Protein AF-G3ATR1-F1 (afdb_monomer)

Secondary structure (DSSP, 8-state):
--TTS-EEEEEE--GGG-S---TT---EEEEEE-S-TTSPPP-PPP-S-STTPPPGGG---TT----PPSPSEEEEEEEEEEEBTTS-EEEEETTB-----SS-HHHHHHHSGGGGGSGGGG-SSS-EEEE-TT-EEEEEEEE-SSS-EEEEESS--EEEEEEPPP--TTSPP----TTS-PPPPSS-EEESEEEEPTT-EEEEEEE--S-EEEEEEESSHHHHHTT-EEEEEE-HHHHHH-TTSSPPHHHHHHHHHHT--SSS-TTS-SS-TT--TT---PPPBPPSS--HHHHHHHHHHHHHHHHHHHHHHHHHH---TTHHHHHHHHTT----TT--------------------

Structure (mmCIF, N/CA/C/O backbone):
data_AF-G3ATR1-F1
#
_entry.id   AF-G3ATR1-F1
#
loop_
_atom_site.group_PDB
_atom_site.id
_atom_site.type_symbol
_atom_site.label_atom_id
_atom_site.label_alt_id
_atom_site.label_comp_id
_atom_site.label_asym_id
_atom_site.label_entity_id
_atom_site.label_seq_id
_atom_site.pdbx_PDB_ins_code
_atom_site.Cartn_x
_atom_site.Cartn_y
_atom_site.Cartn_z
_atom_site.occupancy
_atom_site.B_iso_or_equiv
_atom_site.auth_seq_id
_atom_site.auth_comp_id
_atom_site.auth_asym_id
_atom_site.auth_atom_id
_atom_site.pdbx_PDB_model_num
ATOM 1 N N . SER A 1 1 ? 12.062 4.829 -38.898 1.00 64.06 1 SER A N 1
ATOM 2 C CA . SER A 1 1 ? 11.950 3.365 -38.768 1.00 64.06 1 SER A CA 1
ATOM 3 C C . SER A 1 1 ? 11.821 2.753 -40.147 1.00 64.06 1 SER A C 1
ATOM 5 O O . SER A 1 1 ? 11.171 3.360 -40.989 1.00 64.06 1 SER A O 1
ATOM 7 N N . ASP A 1 2 ? 12.499 1.634 -40.393 1.00 86.00 2 ASP A N 1
ATOM 8 C CA . ASP A 1 2 ? 12.525 0.934 -41.683 1.00 86.00 2 ASP A CA 1
ATOM 9 C C . ASP A 1 2 ? 11.430 -0.138 -41.696 1.00 86.00 2 ASP A C 1
ATOM 11 O O . ASP A 1 2 ? 11.421 -1.004 -40.829 1.00 86.00 2 ASP A O 1
ATOM 15 N N . THR A 1 3 ? 10.492 -0.064 -42.641 1.00 90.88 3 THR A N 1
ATOM 16 C CA . THR A 1 3 ? 9.350 -0.991 -42.724 1.00 90.88 3 THR A CA 1
ATOM 17 C C . THR A 1 3 ? 9.653 -2.258 -43.524 1.00 90.88 3 THR A C 1
ATOM 19 O O . THR A 1 3 ? 8.782 -3.110 -43.660 1.00 90.88 3 THR A O 1
ATOM 22 N N . SER A 1 4 ? 10.866 -2.405 -44.067 1.00 93.69 4 SER A N 1
ATOM 23 C CA . SER A 1 4 ? 11.254 -3.591 -44.842 1.00 93.69 4 SER A CA 1
ATOM 24 C C . SER A 1 4 ? 11.590 -4.815 -43.982 1.00 93.69 4 SER A C 1
ATOM 26 O O . SER A 1 4 ? 11.683 -5.921 -44.516 1.00 93.69 4 SER A O 1
ATOM 28 N N . LYS A 1 5 ? 11.738 -4.636 -42.663 1.00 94.44 5 LYS A N 1
ATOM 29 C CA . LYS A 1 5 ? 12.134 -5.676 -41.709 1.00 94.44 5 LYS A CA 1
ATOM 30 C C . LYS A 1 5 ? 11.282 -5.667 -40.443 1.00 94.44 5 LYS A C 1
ATOM 32 O O . LYS A 1 5 ? 10.697 -4.650 -40.076 1.00 94.44 5 LYS A O 1
ATOM 37 N N . ASN A 1 6 ? 11.283 -6.802 -39.757 1.00 95.56 6 ASN A N 1
ATOM 38 C CA . ASN A 1 6 ? 10.643 -6.981 -38.459 1.00 95.56 6 ASN A CA 1
ATOM 39 C C . ASN A 1 6 ? 11.630 -6.667 -37.325 1.00 95.56 6 ASN A C 1
ATOM 41 O O . ASN A 1 6 ? 12.847 -6.732 -37.508 1.00 95.56 6 ASN A O 1
ATOM 45 N N . TYR A 1 7 ? 11.107 -6.321 -36.150 1.00 94.81 7 TYR A N 1
ATOM 46 C CA . TYR A 1 7 ? 11.912 -5.964 -34.977 1.00 94.81 7 TYR A CA 1
ATOM 47 C C . TYR A 1 7 ? 11.522 -6.824 -33.783 1.00 94.81 7 TYR A C 1
ATOM 49 O O . TYR A 1 7 ? 10.337 -7.047 -33.551 1.00 94.81 7 TYR A O 1
ATOM 57 N N . ALA A 1 8 ? 12.508 -7.296 -33.024 1.00 94.25 8 ALA A N 1
ATOM 58 C CA . ALA A 1 8 ? 12.228 -7.942 -31.756 1.00 94.25 8 ALA A CA 1
ATOM 59 C C . ALA A 1 8 ? 11.905 -6.873 -30.702 1.00 94.25 8 ALA A C 1
ATOM 61 O O . ALA A 1 8 ? 12.367 -5.734 -30.800 1.00 94.25 8 ALA A O 1
ATOM 62 N N . PHE A 1 9 ? 11.128 -7.241 -29.694 1.00 93.56 9 PHE A N 1
ATOM 63 C CA . PHE A 1 9 ? 11.079 -6.561 -28.408 1.00 93.56 9 PHE A CA 1
ATOM 64 C C . PHE A 1 9 ? 11.120 -7.620 -27.313 1.00 93.56 9 PHE A C 1
ATOM 66 O O . PHE A 1 9 ? 10.461 -8.659 -27.398 1.00 93.56 9 PHE A O 1
ATOM 73 N N . MET A 1 10 ? 11.964 -7.381 -26.320 1.00 93.25 10 MET A N 1
ATOM 74 C CA . MET A 1 10 ? 12.343 -8.390 -25.343 1.00 93.25 10 MET A CA 1
ATOM 75 C C . MET A 1 10 ? 11.617 -8.141 -24.028 1.00 93.25 10 MET A C 1
ATOM 77 O O . MET A 1 10 ? 11.427 -6.997 -23.623 1.00 93.25 10 MET A O 1
ATOM 81 N N . THR A 1 11 ? 11.246 -9.218 -23.352 1.00 93.69 11 THR A N 1
ATOM 82 C CA . THR A 1 11 ? 10.832 -9.199 -21.948 1.00 93.69 11 THR A CA 1
ATOM 83 C C . THR A 1 11 ? 11.836 -10.009 -21.154 1.00 93.69 11 THR A C 1
ATOM 85 O O . THR A 1 11 ? 12.273 -11.061 -21.616 1.00 93.69 11 THR A O 1
ATOM 88 N N . ARG A 1 12 ? 12.191 -9.552 -19.960 1.00 91.69 12 ARG A N 1
ATOM 89 C CA . ARG A 1 12 ? 13.081 -10.281 -19.064 1.00 91.69 12 ARG A CA 1
ATOM 90 C C . ARG A 1 12 ? 12.502 -10.270 -17.660 1.00 91.69 12 ARG A C 1
ATOM 92 O O . ARG A 1 12 ? 11.928 -9.268 -17.246 1.00 91.69 12 ARG A O 1
ATOM 99 N N . VAL A 1 13 ? 12.637 -11.394 -16.972 1.00 93.12 13 VAL A N 1
ATOM 100 C CA . V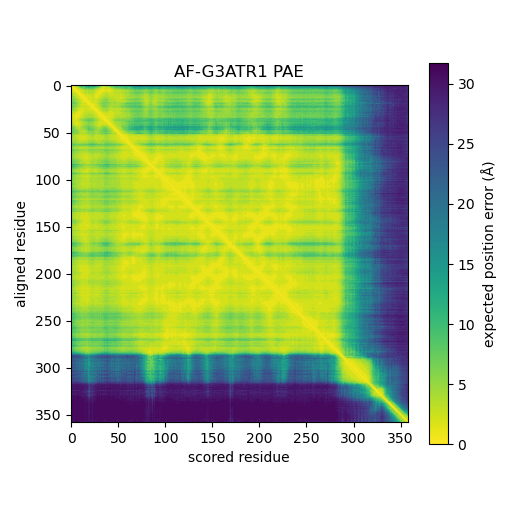AL A 1 13 ? 12.275 -11.523 -15.561 1.00 93.12 13 VAL A CA 1
ATOM 101 C C . VAL A 1 13 ? 13.347 -10.848 -14.705 1.00 93.12 13 VAL A C 1
ATOM 103 O O . VAL A 1 13 ? 14.539 -11.049 -14.947 1.00 93.12 13 VAL A O 1
ATOM 106 N N . ASP A 1 14 ? 12.922 -10.056 -13.719 1.00 92.81 14 ASP A N 1
ATOM 107 C CA . ASP A 1 14 ? 13.807 -9.593 -12.648 1.00 92.81 14 ASP A CA 1
ATOM 108 C C . ASP A 1 14 ? 14.130 -10.793 -11.751 1.00 92.81 14 ASP A C 1
ATOM 110 O O . ASP A 1 14 ? 13.254 -11.331 -11.071 1.00 92.81 14 ASP A O 1
ATOM 114 N N . ILE A 1 15 ? 15.367 -11.272 -11.841 1.00 92.31 15 ILE A N 1
ATOM 115 C CA . ILE A 1 15 ? 15.803 -12.496 -11.168 1.00 92.31 15 ILE A CA 1
ATOM 116 C C . ILE A 1 15 ? 16.097 -12.276 -9.688 1.00 92.31 15 ILE A C 1
ATOM 118 O O . ILE A 1 15 ? 16.061 -13.246 -8.940 1.00 92.31 15 ILE A O 1
ATOM 122 N N . ASP A 1 16 ? 16.325 -11.029 -9.266 1.00 89.62 16 ASP A N 1
ATOM 123 C CA . ASP A 1 16 ? 16.604 -10.693 -7.865 1.00 89.62 16 ASP A CA 1
ATOM 124 C C . ASP A 1 16 ? 15.376 -10.957 -6.979 1.00 89.62 16 ASP A C 1
ATOM 126 O O . ASP A 1 16 ? 15.485 -11.116 -5.770 1.00 89.62 16 ASP A O 1
ATOM 130 N N . MET A 1 17 ? 14.195 -11.025 -7.598 1.00 91.75 17 MET A N 1
ATOM 131 C CA . MET A 1 17 ? 12.910 -11.281 -6.949 1.00 91.75 17 MET A CA 1
ATOM 132 C C . MET A 1 17 ? 12.547 -12.770 -6.858 1.00 91.75 17 MET A C 1
ATOM 134 O O . MET A 1 17 ? 11.456 -13.100 -6.391 1.00 91.75 17 MET A O 1
ATOM 138 N N . LEU A 1 18 ? 13.394 -13.674 -7.362 1.00 92.38 18 LEU A N 1
ATOM 139 C CA . LEU A 1 18 ? 13.141 -15.114 -7.350 1.00 92.38 18 LEU A CA 1
ATOM 140 C C . LEU A 1 18 ? 13.993 -15.803 -6.282 1.00 92.38 18 LEU A C 1
ATOM 142 O O . LEU A 1 18 ? 15.216 -15.820 -6.385 1.00 92.38 18 LEU A O 1
ATOM 146 N N . ASP A 1 19 ? 13.346 -16.491 -5.339 1.00 89.25 19 ASP A N 1
ATOM 147 C CA . ASP A 1 19 ? 14.041 -17.286 -4.312 1.00 89.25 19 ASP A CA 1
ATOM 148 C C . ASP A 1 19 ? 14.949 -18.371 -4.916 1.00 89.25 19 ASP A C 1
ATOM 150 O O . ASP A 1 19 ? 16.013 -18.699 -4.389 1.00 89.25 19 ASP A O 1
ATOM 154 N N . VAL A 1 20 ? 14.495 -18.981 -6.016 1.00 91.81 20 VAL A N 1
ATOM 155 C CA . VAL A 1 20 ? 15.195 -20.043 -6.744 1.00 91.81 20 VAL A CA 1
ATOM 156 C C . VAL A 1 20 ? 14.910 -19.890 -8.233 1.00 91.81 20 VAL A C 1
ATOM 158 O O . VAL A 1 20 ? 13.777 -19.623 -8.633 1.00 91.81 20 VAL A O 1
ATOM 161 N N . ILE A 1 21 ? 15.926 -20.131 -9.061 1.00 95.06 21 ILE A N 1
ATOM 162 C CA . ILE A 1 21 ? 15.812 -20.132 -10.522 1.00 95.06 21 ILE A CA 1
ATOM 163 C C . ILE A 1 21 ? 15.885 -21.586 -11.018 1.00 95.06 21 ILE A C 1
ATOM 165 O O . ILE A 1 21 ? 16.965 -22.176 -10.983 1.00 95.06 21 ILE A O 1
ATOM 169 N N . PRO A 1 22 ? 14.766 -22.193 -11.456 1.00 94.50 22 PRO A N 1
ATOM 170 C CA . PRO A 1 22 ? 14.771 -23.521 -12.067 1.00 94.50 22 PRO A CA 1
ATOM 171 C C . PRO A 1 22 ? 15.543 -23.544 -13.392 1.00 94.50 22 PRO A C 1
ATOM 173 O O . PRO A 1 22 ? 15.451 -22.602 -14.178 1.00 94.50 22 PRO A O 1
ATOM 176 N N . ASP A 1 23 ? 16.231 -24.651 -13.682 1.00 94.56 23 ASP A N 1
ATOM 177 C CA . ASP A 1 23 ? 17.040 -24.804 -14.904 1.00 94.56 23 ASP A CA 1
ATOM 178 C C . ASP A 1 23 ? 16.219 -24.702 -16.207 1.00 94.56 23 ASP A C 1
ATOM 180 O O . ASP A 1 23 ? 16.757 -24.364 -17.263 1.00 94.56 23 ASP A O 1
ATOM 184 N N . ASP A 1 24 ? 14.921 -25.016 -16.161 1.00 95.12 24 ASP A N 1
ATOM 185 C CA . ASP A 1 24 ? 14.009 -24.979 -17.308 1.00 95.12 24 ASP A CA 1
ATOM 186 C C . ASP A 1 24 ? 13.258 -23.644 -17.463 1.00 95.12 24 ASP A C 1
ATOM 188 O O . ASP A 1 24 ? 12.583 -23.430 -18.480 1.00 95.12 24 ASP A O 1
ATOM 192 N N . LEU A 1 25 ? 13.405 -22.719 -16.506 1.00 95.12 25 LEU A N 1
ATOM 193 C CA . LEU A 1 25 ? 12.729 -21.427 -16.531 1.00 95.12 25 LEU A CA 1
ATOM 194 C C . LEU A 1 25 ? 13.288 -20.532 -17.645 1.00 95.12 25 LEU A C 1
ATOM 196 O O . LEU A 1 25 ? 14.461 -20.164 -17.672 1.00 95.12 25 LEU A O 1
ATOM 200 N N . GLN A 1 26 ? 12.412 -20.119 -18.561 1.00 93.62 26 GLN A N 1
ATOM 201 C CA . GLN A 1 26 ? 12.759 -19.158 -19.605 1.00 93.62 26 GLN A CA 1
ATOM 202 C C . GLN A 1 26 ? 12.736 -17.735 -19.035 1.00 93.62 26 GLN A C 1
ATOM 204 O O . GLN A 1 26 ? 11.679 -17.125 -18.906 1.00 93.62 26 GLN A O 1
ATOM 209 N N . LEU A 1 27 ? 13.915 -17.204 -18.706 1.00 92.62 27 LEU A N 1
ATOM 210 C CA . LEU A 1 27 ? 14.068 -15.866 -18.118 1.00 92.62 27 LEU A CA 1
ATOM 211 C C . LEU A 1 27 ? 13.867 -14.724 -19.124 1.00 92.62 27 LEU A C 1
ATOM 213 O O . LEU A 1 27 ? 13.489 -13.618 -18.738 1.00 92.62 27 LEU A O 1
ATOM 217 N N . ASN A 1 28 ? 14.111 -14.993 -20.409 1.00 92.75 28 ASN A N 1
ATOM 218 C CA . ASN A 1 28 ? 14.030 -14.016 -21.489 1.00 92.75 28 ASN A CA 1
ATOM 219 C C . ASN A 1 28 ? 12.957 -14.446 -22.498 1.00 92.75 28 ASN A C 1
ATOM 221 O O . ASN A 1 28 ? 13.001 -15.553 -23.031 1.00 92.75 28 ASN A O 1
ATOM 225 N N . GLY A 1 29 ? 12.025 -13.550 -22.806 1.00 93.12 29 GLY A N 1
ATOM 226 C CA . GLY A 1 29 ? 11.032 -13.700 -23.866 1.00 93.12 29 GLY A CA 1
ATOM 227 C C . GLY A 1 29 ? 11.378 -12.819 -25.063 1.00 93.12 29 GLY A C 1
ATOM 228 O O . GLY A 1 29 ? 11.684 -11.639 -24.900 1.00 93.12 29 GLY A O 1
ATOM 229 N N . THR A 1 30 ? 11.317 -13.382 -26.271 1.00 95.00 30 THR A N 1
ATOM 230 C CA . THR A 1 30 ? 11.447 -12.626 -27.528 1.00 95.00 30 THR A CA 1
ATOM 231 C C . THR A 1 30 ? 10.073 -12.477 -28.162 1.00 95.00 30 THR A C 1
ATOM 233 O O . THR A 1 30 ? 9.427 -13.473 -28.476 1.00 95.00 30 THR A O 1
ATOM 236 N N . ASN A 1 31 ? 9.637 -11.238 -28.364 1.00 94.81 31 ASN A N 1
ATOM 237 C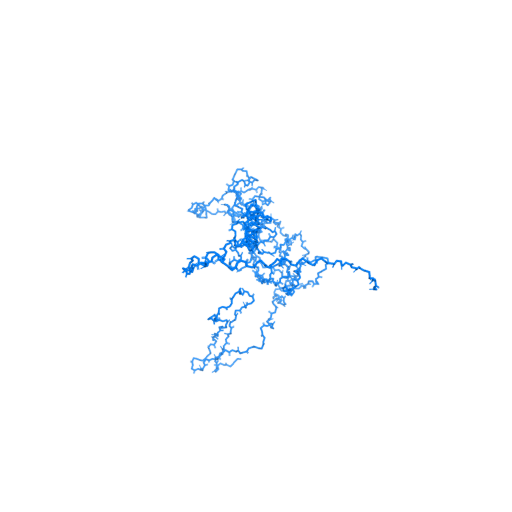 CA . ASN A 1 31 ? 8.391 -10.901 -29.044 1.00 94.81 31 ASN A CA 1
ATOM 238 C C . ASN A 1 31 ? 8.688 -10.074 -30.300 1.00 94.81 31 ASN A C 1
ATOM 240 O O . ASN A 1 31 ? 9.810 -9.603 -30.482 1.00 94.81 31 ASN A O 1
ATOM 244 N N . TYR A 1 32 ? 7.696 -9.883 -31.172 1.00 95.19 32 TYR A N 1
ATOM 245 C CA . TYR A 1 32 ? 7.925 -9.343 -32.516 1.00 95.19 32 TYR A CA 1
ATOM 246 C C . TYR A 1 32 ? 6.989 -8.188 -32.862 1.00 95.19 32 TYR A C 1
ATOM 248 O O . TYR A 1 32 ? 5.770 -8.293 -32.735 1.00 95.19 32 TYR A O 1
ATOM 256 N N . ILE A 1 33 ? 7.565 -7.106 -33.377 1.00 94.94 33 ILE A N 1
ATOM 257 C CA . ILE A 1 33 ? 6.859 -6.068 -34.124 1.00 94.94 33 ILE A CA 1
ATOM 258 C C . ILE A 1 33 ? 7.004 -6.406 -35.607 1.00 94.94 33 ILE A C 1
ATOM 260 O O . ILE A 1 33 ? 8.092 -6.284 -36.182 1.00 94.94 33 ILE A O 1
ATOM 264 N N . VAL A 1 34 ? 5.903 -6.843 -36.217 1.00 95.94 34 VAL A N 1
ATOM 265 C CA . VAL A 1 34 ? 5.873 -7.296 -37.611 1.00 95.94 34 VAL A CA 1
ATOM 266 C C . VAL A 1 34 ? 5.446 -6.145 -38.518 1.00 95.94 34 VAL A C 1
ATOM 268 O O . VAL A 1 34 ? 4.314 -5.675 -38.447 1.00 95.94 34 VAL A O 1
ATOM 271 N N . TYR A 1 35 ? 6.364 -5.695 -39.370 1.00 96.44 35 TYR A N 1
ATOM 272 C CA . TYR A 1 35 ? 6.094 -4.725 -40.438 1.00 96.44 35 TYR A CA 1
ATOM 273 C C . TYR A 1 35 ? 5.951 -5.402 -41.804 1.00 96.44 35 TYR A C 1
ATOM 275 O O . TYR A 1 35 ? 5.252 -4.881 -42.671 1.00 96.44 35 TYR A O 1
ATOM 283 N N . ASN A 1 36 ? 6.608 -6.550 -41.996 1.00 95.56 36 ASN A N 1
ATOM 284 C CA . ASN A 1 36 ? 6.592 -7.317 -43.233 1.00 95.56 36 ASN A CA 1
ATOM 285 C C . ASN A 1 36 ? 6.491 -8.818 -42.921 1.00 95.56 36 ASN A C 1
ATOM 287 O O . ASN A 1 36 ? 7.446 -9.420 -42.436 1.00 95.56 36 ASN A O 1
ATOM 291 N N . GLU A 1 37 ? 5.346 -9.427 -43.228 1.00 95.62 37 GLU A N 1
ATOM 292 C CA . GLU A 1 37 ? 5.103 -10.860 -43.001 1.00 95.62 37 GLU A CA 1
ATOM 293 C C . GLU A 1 37 ? 5.984 -11.773 -43.870 1.00 95.62 37 GLU A C 1
ATOM 295 O O . GLU A 1 37 ? 6.171 -12.939 -43.535 1.00 95.62 37 GLU A O 1
ATOM 300 N N . GLU A 1 38 ? 6.545 -11.252 -44.966 1.00 95.56 38 GLU A N 1
ATOM 301 C CA . GLU A 1 38 ? 7.454 -11.991 -45.851 1.00 95.56 38 GLU A CA 1
ATOM 302 C C . GLU A 1 38 ? 8.928 -11.881 -45.423 1.00 95.56 38 GLU A C 1
ATOM 304 O O . GLU A 1 38 ? 9.777 -12.586 -45.969 1.00 95.56 38 GLU A O 1
ATOM 309 N N . ALA A 1 39 ? 9.255 -10.991 -44.479 1.00 94.81 39 ALA A N 1
ATOM 310 C CA . ALA A 1 39 ? 10.613 -10.832 -43.962 1.00 94.81 39 ALA A CA 1
ATOM 311 C C . ALA A 1 39 ? 10.909 -11.813 -42.819 1.00 94.81 39 ALA A C 1
ATOM 313 O O . ALA A 1 39 ? 10.014 -12.221 -42.077 1.00 94.81 39 ALA A O 1
ATOM 314 N N . ASP A 1 40 ? 12.193 -12.126 -42.629 1.00 94.88 40 ASP A N 1
ATOM 315 C CA . ASP A 1 40 ? 12.646 -12.977 -41.529 1.00 94.88 40 ASP A CA 1
ATOM 316 C C . ASP A 1 40 ? 12.262 -12.394 -40.157 1.00 94.88 40 ASP A C 1
ATOM 318 O O . ASP A 1 40 ? 12.269 -11.175 -39.935 1.00 94.88 40 ASP A O 1
ATOM 322 N N . MET A 1 41 ? 11.949 -13.283 -39.210 1.00 94.62 41 MET A N 1
ATOM 323 C CA . MET A 1 41 ? 11.750 -12.899 -37.814 1.00 94.62 41 MET A CA 1
ATOM 324 C C . MET A 1 41 ? 13.110 -12.634 -37.155 1.00 94.62 41 MET A C 1
ATOM 326 O O . MET A 1 41 ? 14.015 -13.465 -37.266 1.00 94.62 41 MET A O 1
ATOM 330 N N . PRO A 1 42 ? 13.278 -11.499 -36.463 1.00 93.56 42 PRO A N 1
ATOM 331 C CA . PRO A 1 42 ? 14.529 -11.174 -35.795 1.00 93.56 42 PRO A CA 1
ATOM 332 C C . PRO A 1 42 ? 14.787 -12.128 -34.625 1.00 93.56 42 PRO A C 1
ATOM 334 O O . PRO A 1 42 ? 13.857 -12.573 -33.955 1.00 93.56 42 PRO A O 1
ATOM 337 N N . GLY A 1 43 ? 16.060 -12.429 -34.367 1.00 92.00 43 GLY A N 1
ATOM 338 C CA . GLY A 1 43 ? 16.478 -13.134 -33.154 1.00 92.00 43 GLY A CA 1
ATOM 339 C C . GLY A 1 43 ? 16.407 -12.250 -31.899 1.00 92.00 43 GLY A C 1
ATOM 340 O O . GLY A 1 43 ? 16.075 -11.064 -32.003 1.00 92.00 43 GLY A O 1
ATOM 341 N N . PRO A 1 44 ? 16.732 -12.808 -30.719 1.00 91.31 44 PRO A N 1
ATOM 342 C CA . PRO A 1 44 ? 16.861 -12.025 -29.495 1.00 91.31 44 PRO A CA 1
ATOM 343 C C . PRO A 1 44 ? 17.970 -10.975 -29.627 1.00 91.31 44 PRO A C 1
ATOM 345 O O . PRO A 1 44 ? 18.921 -11.151 -30.392 1.00 91.31 44 PRO A O 1
ATOM 348 N N . TYR A 1 45 ? 17.851 -9.893 -28.859 1.00 87.75 45 TYR A N 1
ATOM 349 C CA . TYR A 1 45 ? 18.945 -8.942 -28.688 1.00 87.75 45 TYR A CA 1
ATOM 350 C C . TYR A 1 45 ? 19.775 -9.312 -27.467 1.00 87.75 45 TYR A C 1
ATOM 352 O O . TYR A 1 45 ? 19.221 -9.538 -26.389 1.00 87.75 45 TYR A O 1
ATOM 360 N N . ASP A 1 46 ? 21.090 -9.291 -27.638 1.00 86.00 46 ASP A N 1
ATOM 361 C CA . ASP A 1 46 ? 22.026 -9.310 -26.525 1.00 86.00 46 ASP A CA 1
ATOM 362 C C . ASP A 1 46 ? 22.198 -7.879 -26.003 1.00 86.00 46 ASP A C 1
ATOM 364 O O . ASP A 1 46 ? 22.343 -6.932 -26.783 1.00 86.00 46 ASP A O 1
ATOM 368 N N . ILE A 1 47 ? 22.145 -7.724 -24.684 1.00 86.69 47 ILE A N 1
ATOM 369 C CA . ILE A 1 47 ? 22.381 -6.460 -23.983 1.00 86.69 47 ILE A CA 1
ATOM 370 C C . ILE A 1 47 ? 23.539 -6.653 -23.008 1.00 86.69 47 ILE A C 1
ATOM 372 O O . ILE A 1 47 ? 23.634 -7.700 -22.368 1.00 86.69 47 ILE A O 1
ATOM 376 N N . ASP A 1 48 ? 24.408 -5.648 -22.909 1.00 86.81 48 ASP A N 1
ATOM 377 C CA . ASP A 1 48 ? 25.609 -5.712 -22.067 1.00 86.81 48 ASP A CA 1
ATOM 378 C C . ASP A 1 48 ? 25.278 -5.577 -20.571 1.00 86.81 48 ASP A C 1
ATOM 380 O O . ASP A 1 48 ? 25.977 -6.141 -19.732 1.00 86.81 48 ASP A O 1
ATOM 384 N N . SER A 1 49 ? 24.204 -4.851 -20.242 1.00 88.25 49 SER A N 1
ATOM 385 C CA . SER A 1 49 ? 23.724 -4.629 -18.877 1.00 88.25 49 SER A CA 1
ATOM 386 C C . SER A 1 49 ? 22.202 -4.481 -18.843 1.00 88.25 49 SER A C 1
ATOM 388 O O . SER A 1 49 ? 21.589 -4.031 -19.815 1.00 88.25 49 SER A O 1
ATOM 390 N N . ILE A 1 50 ? 21.602 -4.866 -17.715 1.00 86.88 50 ILE A N 1
ATOM 391 C CA . ILE A 1 50 ? 20.202 -4.572 -17.378 1.00 86.88 50 ILE A CA 1
ATOM 392 C C . ILE A 1 50 ? 20.074 -3.446 -16.355 1.00 86.88 50 ILE A C 1
ATOM 394 O O . ILE A 1 50 ? 18.959 -2.996 -16.137 1.00 86.88 50 ILE A O 1
ATOM 398 N N . ASP A 1 51 ? 21.182 -2.973 -15.784 1.00 87.31 51 ASP A N 1
ATOM 399 C CA . ASP A 1 51 ? 21.194 -1.981 -14.702 1.00 87.31 51 ASP A CA 1
ATOM 400 C C . ASP A 1 51 ? 21.002 -0.548 -15.224 1.00 87.31 51 ASP A C 1
ATOM 402 O O . ASP A 1 51 ? 20.633 0.352 -14.477 1.00 87.31 51 ASP A O 1
ATOM 406 N N . ASP A 1 52 ? 21.177 -0.341 -16.533 1.00 87.94 52 ASP A N 1
ATOM 407 C CA . ASP A 1 52 ? 21.016 0.955 -17.207 1.00 87.94 52 ASP A CA 1
ATOM 408 C C . ASP A 1 52 ? 19.551 1.248 -17.597 1.00 87.94 52 ASP A C 1
ATOM 410 O O . ASP A 1 52 ? 19.275 1.995 -18.546 1.00 87.94 52 ASP A O 1
ATOM 414 N N . PHE A 1 53 ? 18.583 0.627 -16.916 1.00 92.25 53 PHE A N 1
ATOM 415 C CA . PHE A 1 53 ? 17.176 0.931 -17.149 1.00 92.25 53 PHE A CA 1
ATOM 416 C C . PHE A 1 53 ? 16.861 2.368 -16.724 1.00 92.25 53 PHE A C 1
ATOM 418 O O . PHE A 1 53 ? 17.478 2.952 -15.836 1.00 92.25 53 PHE A O 1
ATOM 425 N N . PHE A 1 54 ? 15.877 2.967 -17.388 1.00 95.69 54 PHE A N 1
ATOM 426 C CA . PHE A 1 54 ? 15.477 4.326 -17.064 1.00 95.69 54 PHE A CA 1
ATOM 427 C C . PHE A 1 54 ? 14.779 4.367 -15.698 1.00 95.69 54 PHE A C 1
ATOM 429 O O . PHE A 1 54 ? 13.719 3.764 -15.521 1.00 95.69 54 PHE A O 1
ATOM 436 N N . ASP A 1 55 ? 15.367 5.108 -14.762 1.00 96.62 55 ASP A N 1
ATOM 437 C CA . ASP A 1 55 ? 14.787 5.369 -13.451 1.00 96.62 55 ASP A CA 1
ATOM 438 C C . ASP A 1 55 ? 13.578 6.319 -13.588 1.00 96.62 55 ASP A C 1
ATOM 440 O O . ASP A 1 55 ? 13.687 7.482 -13.996 1.00 96.62 55 ASP A O 1
ATOM 444 N N . ASP A 1 56 ? 12.399 5.803 -13.237 1.00 97.50 56 ASP A N 1
ATOM 445 C CA . ASP A 1 56 ? 11.129 6.503 -13.362 1.00 97.50 56 ASP A CA 1
ATOM 446 C C . ASP A 1 56 ? 10.968 7.699 -12.413 1.00 97.50 56 ASP A C 1
ATOM 448 O O . ASP A 1 56 ? 10.163 8.579 -12.714 1.00 97.50 56 ASP A O 1
ATOM 452 N N . PHE A 1 57 ? 11.753 7.796 -11.334 1.00 98.00 57 PHE A N 1
ATOM 453 C CA . PHE A 1 57 ? 11.774 8.947 -10.422 1.00 98.00 57 PHE A CA 1
ATOM 454 C C . PHE A 1 57 ? 12.043 10.260 -11.169 1.00 98.00 57 PHE A C 1
ATOM 456 O O . PHE A 1 57 ? 11.502 11.307 -10.818 1.00 98.00 57 PHE A O 1
ATOM 463 N N . TYR A 1 58 ? 12.826 10.203 -12.251 1.00 97.06 58 TYR A N 1
ATOM 464 C CA . TYR A 1 58 ? 13.180 11.374 -13.052 1.00 97.06 58 TYR A CA 1
ATOM 465 C C . TYR A 1 58 ? 12.139 11.754 -14.117 1.00 97.06 58 TYR A C 1
ATOM 467 O O . TYR A 1 58 ? 12.351 12.720 -14.863 1.00 97.06 58 TYR A O 1
ATOM 475 N N . LEU A 1 59 ? 11.013 11.035 -14.224 1.00 97.44 59 LEU A N 1
ATOM 476 C CA . LEU A 1 59 ? 9.912 11.455 -15.094 1.00 97.44 59 LEU A CA 1
ATOM 477 C C . LEU A 1 59 ? 9.308 12.765 -14.602 1.00 97.44 59 LEU A C 1
ATOM 479 O O . LEU A 1 59 ? 9.058 12.961 -13.418 1.00 97.44 59 LEU A O 1
ATOM 483 N N . LYS A 1 60 ? 8.985 13.642 -15.551 1.00 95.75 60 LYS A N 1
ATOM 484 C CA . LYS A 1 60 ? 8.288 14.897 -15.272 1.00 95.75 60 LYS A CA 1
ATOM 485 C C . LYS A 1 60 ? 6.862 14.827 -15.807 1.00 95.75 60 LYS A C 1
ATOM 487 O O . LYS A 1 60 ? 6.693 14.593 -17.009 1.00 95.75 60 LYS A O 1
ATOM 492 N N . PRO A 1 61 ? 5.837 15.041 -14.964 1.00 96.25 61 PRO A N 1
ATOM 493 C CA . PRO A 1 61 ? 4.457 15.087 -15.423 1.00 96.25 61 PRO A CA 1
ATOM 494 C C . PRO A 1 61 ? 4.254 16.194 -16.459 1.00 96.25 61 PRO A C 1
ATOM 496 O O . PRO A 1 61 ? 4.682 17.331 -16.265 1.00 96.25 61 PRO A O 1
ATOM 499 N N . LEU A 1 62 ? 3.527 15.892 -17.538 1.00 96.62 62 LEU A N 1
ATOM 500 C CA . LEU A 1 62 ? 3.184 16.893 -18.556 1.00 96.62 62 LEU A CA 1
ATOM 501 C C . LEU A 1 62 ? 2.316 18.030 -17.990 1.00 96.62 62 LEU A C 1
ATOM 503 O O . LEU A 1 62 ? 2.372 19.151 -18.490 1.00 96.62 62 LEU A O 1
ATOM 507 N N . SER A 1 63 ? 1.529 17.752 -16.945 1.00 94.00 63 SER A N 1
ATOM 508 C CA . SER A 1 63 ? 0.727 18.752 -16.231 1.00 94.00 63 SER A CA 1
ATOM 509 C C . SER A 1 63 ? 1.573 19.825 -15.544 1.00 94.00 63 SER A C 1
ATOM 511 O O . SER A 1 63 ? 1.028 20.864 -15.179 1.00 94.00 63 SER A O 1
ATOM 513 N N . ASN A 1 64 ? 2.880 19.585 -15.375 1.00 92.69 64 ASN A N 1
ATOM 514 C CA . ASN A 1 64 ? 3.805 20.456 -14.658 1.00 92.69 64 ASN A CA 1
ATOM 515 C C . ASN A 1 64 ? 3.326 20.779 -13.232 1.00 92.69 64 ASN A C 1
ATOM 517 O O . ASN A 1 64 ? 3.510 21.891 -12.736 1.00 92.69 64 ASN A O 1
ATOM 521 N N . THR A 1 65 ? 2.671 19.806 -12.593 1.00 95.44 65 THR A N 1
ATOM 522 C CA . THR A 1 65 ? 2.242 19.896 -11.196 1.00 95.44 65 THR A CA 1
ATOM 523 C C . THR A 1 65 ? 3.474 20.126 -10.323 1.00 95.44 65 THR A C 1
ATOM 525 O O . THR A 1 65 ? 4.472 19.419 -10.467 1.00 95.44 65 THR A O 1
ATOM 528 N N . THR A 1 66 ? 3.442 21.147 -9.473 1.00 97.81 66 THR A N 1
ATOM 529 C CA . THR A 1 66 ? 4.510 21.413 -8.502 1.00 97.81 66 THR A CA 1
ATOM 530 C C . THR A 1 66 ? 4.385 20.478 -7.308 1.00 97.81 66 THR A C 1
ATOM 532 O O . THR A 1 66 ? 3.292 19.982 -7.022 1.00 97.81 66 THR A O 1
ATOM 535 N N . LEU A 1 67 ? 5.490 20.262 -6.602 1.00 98.38 67 LEU A N 1
ATOM 536 C CA . LEU A 1 67 ? 5.500 19.658 -5.273 1.00 98.38 67 LEU A CA 1
ATOM 537 C C . LEU A 1 67 ? 4.409 20.296 -4.393 1.00 98.38 67 LEU A C 1
ATOM 539 O O . LEU A 1 67 ? 4.231 21.517 -4.409 1.00 98.38 67 LEU A O 1
ATOM 543 N N . LEU A 1 68 ? 3.638 19.454 -3.706 1.00 98.44 68 LEU A N 1
ATOM 544 C CA . LEU A 1 68 ? 2.638 19.888 -2.731 1.00 98.44 68 LEU A CA 1
ATOM 545 C C . LEU A 1 68 ? 3.319 20.536 -1.517 1.00 98.44 68 LEU A C 1
ATOM 547 O O . LEU A 1 68 ? 4.498 20.289 -1.257 1.00 98.44 68 LEU A O 1
ATOM 551 N N . ASP A 1 69 ? 2.561 21.335 -0.765 1.00 97.62 69 ASP A N 1
ATOM 552 C CA . ASP A 1 69 ? 3.025 21.942 0.487 1.00 97.62 69 ASP A CA 1
ATOM 553 C C . ASP A 1 69 ? 3.509 20.875 1.493 1.00 97.62 69 ASP A C 1
ATOM 555 O O . ASP A 1 69 ? 3.371 19.668 1.269 1.00 97.62 69 ASP A O 1
ATOM 559 N N . ASP A 1 70 ? 4.124 21.309 2.593 1.00 96.94 70 ASP A N 1
ATOM 560 C CA . ASP A 1 70 ? 4.566 20.400 3.654 1.00 96.94 70 ASP A CA 1
ATOM 561 C C . ASP A 1 70 ? 3.406 19.545 4.178 1.00 96.94 70 ASP A C 1
ATOM 563 O O . ASP A 1 70 ? 2.272 20.012 4.279 1.00 96.94 70 ASP A O 1
ATOM 567 N N . ALA A 1 71 ? 3.700 18.286 4.508 1.00 98.00 71 ALA A N 1
ATOM 568 C CA . ALA A 1 71 ? 2.679 17.353 4.953 1.00 98.00 71 ALA A CA 1
ATOM 569 C C . ALA A 1 71 ? 2.051 17.779 6.289 1.00 98.00 71 ALA A C 1
ATOM 571 O O . ALA A 1 71 ? 2.747 18.045 7.273 1.00 98.00 71 ALA A O 1
ATOM 572 N N . ASP A 1 72 ? 0.722 17.762 6.330 1.00 98.50 72 ASP A N 1
ATOM 573 C CA . ASP A 1 72 ? -0.083 17.904 7.542 1.00 98.50 72 ASP A CA 1
ATOM 574 C C . ASP A 1 72 ? -0.060 16.612 8.373 1.00 98.50 72 ASP A C 1
ATOM 576 O O . ASP A 1 72 ? -0.150 16.639 9.606 1.00 98.50 72 ASP A O 1
ATOM 580 N N . TYR A 1 73 ? 0.075 15.466 7.695 1.00 98.31 73 TYR A N 1
ATOM 581 C CA . TYR A 1 73 ? 0.078 14.146 8.313 1.00 98.31 73 TYR A CA 1
ATOM 582 C C . TYR A 1 73 ? 1.121 13.226 7.675 1.00 98.31 73 TYR A C 1
ATOM 584 O O . TYR A 1 73 ? 1.178 13.073 6.458 1.00 98.31 73 TYR A O 1
ATOM 592 N N . THR A 1 74 ? 1.930 12.563 8.501 1.00 98.56 74 THR A N 1
ATOM 593 C CA . THR A 1 74 ? 2.935 11.599 8.036 1.00 98.56 74 THR A CA 1
ATOM 594 C C . THR A 1 74 ? 2.619 10.214 8.576 1.00 98.56 74 THR A C 1
ATOM 596 O O . THR A 1 74 ? 2.532 10.002 9.787 1.00 98.56 74 THR A O 1
ATOM 599 N N . ILE A 1 75 ? 2.486 9.259 7.663 1.00 98.69 75 ILE A N 1
ATOM 600 C CA . ILE A 1 75 ? 2.339 7.836 7.932 1.00 98.69 75 ILE A CA 1
ATOM 601 C C . ILE A 1 75 ? 3.688 7.182 7.652 1.00 98.69 75 ILE A C 1
ATOM 603 O O . ILE A 1 75 ? 4.124 7.117 6.508 1.00 98.69 75 ILE A O 1
ATOM 607 N N . THR A 1 76 ? 4.351 6.679 8.688 1.00 98.69 76 THR A N 1
ATOM 608 C CA . THR A 1 76 ? 5.590 5.905 8.535 1.00 98.69 76 THR A CA 1
ATOM 609 C C . THR A 1 76 ? 5.289 4.431 8.704 1.00 98.69 76 THR A C 1
ATOM 611 O O . THR A 1 76 ? 4.678 4.040 9.702 1.00 98.69 76 THR A O 1
ATOM 614 N N . VAL A 1 77 ? 5.707 3.621 7.736 1.00 98.69 77 VAL A N 1
ATOM 615 C CA . VAL A 1 77 ? 5.514 2.177 7.742 1.00 98.69 77 VAL A CA 1
ATOM 616 C C . VAL A 1 77 ? 6.817 1.435 7.462 1.00 98.69 77 VAL A C 1
ATOM 618 O O . VAL A 1 77 ? 7.479 1.668 6.453 1.00 98.69 77 VAL A O 1
ATOM 621 N N . ASP A 1 78 ? 7.149 0.509 8.355 1.00 98.62 78 ASP A N 1
ATOM 622 C CA . ASP A 1 78 ? 8.297 -0.382 8.221 1.00 98.62 78 ASP A CA 1
ATOM 623 C C . ASP A 1 78 ? 7.840 -1.726 7.642 1.00 98.62 78 ASP A C 1
ATOM 625 O O . ASP A 1 78 ? 7.000 -2.405 8.245 1.00 98.62 78 ASP A O 1
ATOM 629 N N . VAL A 1 79 ? 8.382 -2.091 6.479 1.00 98.44 79 VAL A N 1
ATOM 630 C CA . VAL A 1 79 ? 8.128 -3.353 5.769 1.00 98.44 79 VAL A CA 1
ATOM 631 C C . VAL A 1 79 ? 9.057 -4.425 6.308 1.00 98.44 79 VAL A C 1
ATOM 633 O O . VAL A 1 79 ? 10.269 -4.233 6.326 1.00 98.44 79 VAL A O 1
ATOM 636 N N . ILE A 1 80 ? 8.498 -5.561 6.717 1.00 97.19 80 ILE A N 1
ATOM 637 C CA . ILE A 1 80 ? 9.272 -6.746 7.095 1.00 97.19 80 ILE A CA 1
ATOM 638 C C . ILE A 1 80 ? 8.443 -8.013 6.884 1.00 97.19 80 ILE A C 1
ATOM 640 O O . ILE A 1 80 ? 7.216 -7.988 7.019 1.00 97.19 80 ILE A O 1
ATOM 644 N N . MET A 1 81 ? 9.118 -9.127 6.607 1.00 96.25 81 MET A N 1
ATOM 645 C CA . MET A 1 81 ? 8.527 -10.457 6.484 1.00 96.25 81 MET A CA 1
ATOM 646 C C . MET A 1 81 ? 8.999 -11.319 7.658 1.00 96.25 81 MET A C 1
ATOM 648 O O . MET A 1 81 ? 10.186 -11.368 7.969 1.00 96.25 81 MET A O 1
ATOM 652 N N . ASP A 1 82 ? 8.079 -11.993 8.349 1.00 95.25 82 ASP A N 1
ATOM 653 C CA . ASP A 1 82 ? 8.407 -12.827 9.515 1.00 95.25 82 ASP A CA 1
ATOM 654 C C . ASP A 1 82 ? 7.375 -13.943 9.728 1.00 95.25 82 ASP A C 1
ATOM 656 O O . ASP A 1 82 ? 6.233 -13.876 9.272 1.00 95.25 82 ASP A O 1
ATOM 660 N N . ASN A 1 83 ? 7.766 -14.986 10.453 1.00 94.44 83 ASN A N 1
ATOM 661 C CA . ASN A 1 83 ? 6.898 -16.115 10.754 1.00 94.44 83 ASN A CA 1
ATOM 662 C C . ASN A 1 83 ? 6.038 -15.859 11.998 1.00 94.44 83 ASN A C 1
ATOM 664 O O . ASN A 1 83 ? 6.520 -15.411 13.045 1.00 94.44 83 ASN A O 1
ATOM 668 N N . LEU A 1 84 ? 4.758 -16.225 11.923 1.00 95.44 84 LEU A N 1
ATOM 669 C CA . LEU A 1 84 ? 3.867 -16.250 13.085 1.00 95.44 84 LEU A CA 1
ATOM 670 C C . LEU A 1 84 ? 3.817 -17.650 13.720 1.00 95.44 84 LEU A C 1
ATOM 672 O O . LEU A 1 84 ? 4.500 -18.589 13.314 1.00 95.44 84 LEU A O 1
ATOM 676 N N . GLY A 1 85 ? 3.076 -17.777 14.820 1.00 91.62 85 GLY A N 1
ATOM 677 C CA . GLY A 1 85 ? 3.054 -18.953 15.694 1.00 91.62 85 GLY A CA 1
ATOM 678 C C . GLY A 1 85 ? 2.450 -20.215 15.074 1.00 91.62 85 GLY A C 1
ATOM 679 O O . GLY A 1 85 ? 2.581 -21.297 15.644 1.00 91.62 85 GLY A O 1
ATOM 680 N N . ASP A 1 86 ? 1.802 -20.084 13.924 1.00 93.25 86 ASP A N 1
ATOM 681 C CA . ASP A 1 86 ? 1.353 -21.176 13.062 1.00 93.25 86 ASP A CA 1
ATOM 682 C C . ASP A 1 86 ? 2.456 -21.690 12.116 1.00 93.25 86 ASP A C 1
ATOM 684 O O . ASP A 1 86 ? 2.282 -22.728 11.479 1.00 93.25 86 ASP A O 1
ATOM 688 N N . GLY A 1 87 ? 3.610 -21.017 12.077 1.00 91.69 87 GLY A N 1
ATOM 689 C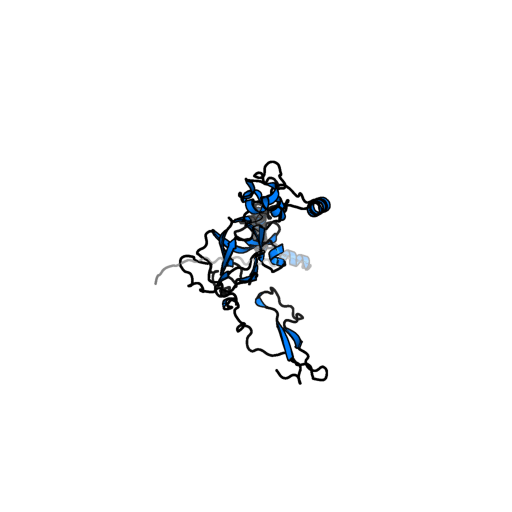 CA . GLY A 1 87 ? 4.765 -21.373 11.257 1.00 91.69 87 GLY A CA 1
ATOM 690 C C . GLY A 1 87 ? 4.688 -20.872 9.815 1.00 91.69 87 GLY A C 1
ATOM 691 O O . GLY A 1 87 ? 5.534 -21.262 9.014 1.00 91.69 87 GLY A O 1
ATOM 692 N N . VAL A 1 88 ? 3.697 -20.041 9.483 1.00 95.19 88 VAL A N 1
ATOM 693 C CA . VAL A 1 88 ? 3.549 -19.416 8.162 1.00 95.19 88 VAL A CA 1
ATOM 694 C C . VAL A 1 88 ? 4.253 -18.058 8.157 1.00 95.19 88 VAL A C 1
ATOM 696 O O . VAL A 1 88 ? 4.292 -17.370 9.180 1.00 95.19 88 VAL A O 1
ATOM 699 N N . ASN A 1 89 ? 4.819 -17.686 7.006 1.00 95.31 89 ASN A N 1
ATOM 700 C CA . ASN A 1 89 ? 5.443 -16.386 6.793 1.00 95.31 89 ASN A CA 1
ATOM 701 C C . ASN A 1 89 ? 4.391 -15.334 6.424 1.00 95.31 89 ASN A C 1
ATOM 703 O O . ASN A 1 89 ? 3.624 -15.528 5.481 1.00 95.31 89 ASN A O 1
ATOM 707 N N . TYR A 1 90 ? 4.389 -14.223 7.149 1.00 97.88 90 TYR A N 1
ATOM 708 C CA . TYR A 1 90 ? 3.509 -13.081 6.943 1.00 97.88 90 TYR A CA 1
ATOM 709 C C . TYR A 1 90 ? 4.330 -11.836 6.631 1.00 97.88 90 TYR A C 1
ATOM 711 O O . TYR A 1 90 ? 5.491 -11.725 7.024 1.00 97.88 90 TYR A O 1
ATOM 719 N N . ALA A 1 91 ? 3.694 -10.881 5.968 1.00 98.19 91 ALA A N 1
ATOM 720 C CA . ALA A 1 91 ? 4.257 -9.581 5.668 1.00 98.19 91 ALA A CA 1
ATOM 721 C C . ALA A 1 91 ? 3.592 -8.522 6.554 1.00 98.19 91 ALA A C 1
ATOM 723 O O . ALA A 1 91 ? 2.400 -8.608 6.872 1.00 98.19 91 ALA A O 1
ATOM 724 N N . PHE A 1 92 ? 4.377 -7.541 6.989 1.00 98.50 92 PHE A N 1
ATOM 725 C CA . PHE A 1 92 ? 3.969 -6.592 8.015 1.00 98.50 92 PHE A CA 1
ATOM 726 C C . PHE A 1 92 ? 4.254 -5.156 7.607 1.00 98.50 92 PHE A C 1
ATOM 728 O O . PHE A 1 92 ? 5.291 -4.858 7.022 1.00 98.50 92 PHE A O 1
ATOM 735 N N . PHE A 1 93 ? 3.374 -4.271 8.065 1.00 98.56 93 PHE A N 1
ATOM 736 C CA . PHE A 1 93 ? 3.690 -2.873 8.306 1.00 98.56 93 PHE A CA 1
ATOM 737 C C . PHE A 1 93 ? 3.638 -2.600 9.811 1.00 98.56 93 PHE A C 1
ATOM 739 O O . PHE A 1 93 ? 2.617 -2.854 10.451 1.00 98.56 93 PHE A O 1
ATOM 746 N N . ASN A 1 94 ? 4.721 -2.087 10.405 1.00 94.31 94 ASN A N 1
ATOM 747 C CA . ASN A 1 94 ? 4.785 -1.714 11.832 1.00 94.31 94 ASN A CA 1
ATOM 748 C C . ASN A 1 94 ? 4.333 -2.830 12.803 1.00 94.31 94 ASN A C 1
ATOM 750 O O . ASN A 1 94 ? 3.671 -2.568 13.808 1.00 94.31 94 ASN A O 1
ATOM 754 N N . ASN A 1 95 ? 4.691 -4.086 12.511 1.00 94.12 95 ASN A N 1
ATOM 755 C CA . ASN A 1 95 ? 4.283 -5.312 13.223 1.00 94.12 95 ASN A CA 1
ATOM 756 C C . ASN A 1 95 ? 2.835 -5.791 13.021 1.00 94.12 95 ASN A C 1
ATOM 758 O O . ASN A 1 95 ? 2.463 -6.810 13.619 1.00 94.12 95 ASN A O 1
ATOM 762 N N . ILE A 1 96 ? 2.049 -5.121 12.178 1.00 97.88 96 ILE A N 1
ATOM 763 C CA . ILE A 1 96 ? 0.676 -5.502 11.843 1.00 97.88 96 ILE A CA 1
ATOM 764 C C . ILE A 1 96 ? 0.655 -6.113 10.442 1.00 97.88 96 ILE A C 1
ATOM 766 O O . ILE A 1 96 ? 1.109 -5.496 9.482 1.00 97.88 96 ILE A O 1
ATOM 770 N N . SER A 1 97 ? 0.126 -7.328 10.342 1.00 98.19 97 SER A N 1
ATOM 771 C CA . SER A 1 97 ? -0.228 -7.970 9.079 1.00 98.19 97 SER A CA 1
ATOM 772 C C . SER A 1 97 ? -1.722 -7.753 8.859 1.00 98.19 97 SER A C 1
ATOM 774 O O . SER A 1 97 ? -2.539 -8.049 9.746 1.00 98.19 97 SER A O 1
ATOM 776 N N . TYR A 1 98 ? -2.073 -7.171 7.710 1.00 98.50 98 TYR A N 1
ATOM 777 C CA . TYR A 1 98 ? -3.451 -6.842 7.369 1.00 98.50 98 TYR A CA 1
ATOM 778 C C . TYR A 1 98 ? -4.334 -8.081 7.487 1.00 98.50 98 TYR A C 1
ATOM 780 O O . TYR A 1 98 ? -4.125 -9.096 6.827 1.00 98.50 98 TYR A O 1
ATOM 788 N N . THR A 1 99 ? -5.356 -7.984 8.331 1.00 98.19 99 THR A N 1
ATOM 789 C CA . THR A 1 99 ? -6.363 -9.024 8.504 1.00 98.19 99 THR A CA 1
ATOM 790 C C . THR A 1 99 ? -7.719 -8.462 8.113 1.00 98.19 99 THR A C 1
ATOM 792 O O . THR A 1 99 ? -8.186 -7.486 8.701 1.00 98.19 99 THR A O 1
ATOM 795 N N . THR A 1 100 ? -8.376 -9.081 7.130 1.00 97.75 100 THR A N 1
ATOM 796 C CA . THR A 1 100 ? -9.676 -8.614 6.636 1.00 97.75 100 THR A CA 1
ATOM 797 C C . THR A 1 100 ? -10.700 -8.527 7.778 1.00 97.75 100 THR A C 1
ATOM 799 O O . THR A 1 100 ? -10.912 -9.522 8.485 1.00 97.75 100 THR A O 1
ATOM 802 N N . PRO A 1 101 ? -11.364 -7.372 7.976 1.00 98.25 101 PRO A N 1
ATOM 803 C CA . PRO A 1 101 ? -12.360 -7.206 9.029 1.00 98.25 101 PRO A CA 1
ATOM 804 C C . PRO A 1 101 ? -13.637 -7.997 8.718 1.00 98.25 101 PRO A C 1
ATOM 806 O O . PRO A 1 101 ? -13.896 -8.388 7.581 1.00 98.25 101 PRO A O 1
ATOM 809 N N . LYS A 1 102 ? -14.491 -8.205 9.727 1.00 98.25 102 LYS A N 1
ATOM 810 C CA . LYS A 1 102 ? -15.785 -8.888 9.541 1.00 98.25 102 LYS A CA 1
ATOM 811 C C . LYS A 1 102 ? -16.801 -8.054 8.765 1.00 98.25 102 LYS A C 1
ATOM 813 O O . LYS A 1 102 ? -17.704 -8.618 8.155 1.00 98.25 102 LYS A O 1
ATOM 818 N N . VAL A 1 103 ? -16.665 -6.732 8.821 1.00 98.38 103 VAL A N 1
ATOM 819 C CA . VAL A 1 103 ? -17.481 -5.763 8.083 1.00 98.38 103 VAL A CA 1
ATOM 820 C C . VAL A 1 103 ? -16.543 -4.971 7.179 1.00 98.38 103 VAL A C 1
ATOM 822 O O . VAL A 1 103 ? -15.539 -4.465 7.685 1.00 98.38 103 VAL A O 1
ATOM 825 N N . PRO A 1 104 ? -16.824 -4.854 5.868 1.00 98.31 104 PRO A N 1
ATOM 826 C CA . PRO A 1 104 ? -16.003 -4.055 4.970 1.00 98.31 104 PRO A CA 1
ATOM 827 C C . PRO A 1 104 ? -15.854 -2.624 5.489 1.00 98.31 104 PRO A C 1
ATOM 829 O O . PRO A 1 104 ? -16.834 -1.997 5.886 1.00 98.31 104 PRO A O 1
ATOM 832 N N . THR A 1 105 ? -14.638 -2.088 5.448 1.00 98.50 105 THR A N 1
ATOM 833 C CA . THR A 1 105 ? -14.273 -0.811 6.080 1.00 98.50 105 THR A CA 1
ATOM 834 C C . THR A 1 105 ? -15.139 0.367 5.620 1.00 98.50 105 THR A C 1
ATOM 836 O O . THR A 1 105 ? -15.532 1.189 6.444 1.00 98.50 105 THR A O 1
ATOM 839 N N . LEU A 1 106 ? -15.527 0.419 4.338 1.00 98.44 106 LEU A N 1
ATOM 840 C CA . LEU A 1 106 ? -16.471 1.428 3.835 1.00 98.44 106 LEU A CA 1
ATOM 841 C C . LEU A 1 106 ? -17.850 1.322 4.508 1.00 98.44 106 LEU A C 1
ATOM 843 O O . LEU A 1 106 ? -18.469 2.332 4.826 1.00 98.44 106 LEU A O 1
ATOM 847 N N . LEU A 1 107 ? -18.335 0.103 4.751 1.00 98.38 107 LEU A N 1
ATOM 848 C CA . LEU A 1 107 ? -19.630 -0.133 5.394 1.00 98.38 107 LEU A CA 1
ATOM 849 C C . LEU A 1 107 ? -19.574 0.178 6.891 1.00 98.38 107 LEU A C 1
ATOM 851 O O . LEU A 1 107 ? -20.539 0.708 7.445 1.00 98.38 107 LEU A O 1
ATOM 855 N N . THR A 1 108 ? -18.422 -0.047 7.527 1.00 98.56 108 THR A N 1
ATOM 856 C CA . THR A 1 108 ? -18.139 0.489 8.860 1.00 98.56 108 THR A CA 1
ATOM 857 C C . THR A 1 108 ? -18.236 2.012 8.857 1.00 98.56 108 THR A C 1
ATOM 859 O O . THR A 1 108 ? -19.029 2.556 9.621 1.00 98.56 108 THR A O 1
ATOM 862 N N . ALA A 1 109 ? -17.517 2.694 7.956 1.00 98.38 109 ALA A N 1
ATOM 863 C CA . ALA A 1 109 ? -17.514 4.155 7.868 1.00 98.38 109 ALA A CA 1
ATOM 864 C C . ALA A 1 109 ? -18.924 4.722 7.640 1.00 98.38 109 ALA A C 1
ATOM 866 O O . ALA A 1 109 ? -19.299 5.702 8.274 1.00 98.38 109 ALA A O 1
ATOM 867 N N . LEU A 1 110 ? -19.740 4.086 6.793 1.00 98.31 110 LEU A N 1
ATOM 868 C CA . LEU A 1 110 ? -21.117 4.512 6.520 1.00 98.31 110 LEU A CA 1
ATOM 869 C C . LEU A 1 110 ? -22.088 4.267 7.688 1.00 98.31 110 LEU A C 1
ATOM 871 O O . LEU A 1 110 ? -23.076 4.989 7.810 1.00 98.31 110 LEU A O 1
ATOM 875 N N . SER A 1 111 ? -21.838 3.264 8.536 1.00 97.62 111 SER A N 1
ATOM 876 C CA . SER A 1 111 ? -22.768 2.853 9.601 1.00 97.62 111 SER A CA 1
ATOM 877 C C . SER A 1 111 ? -22.381 3.331 11.004 1.00 97.62 111 SER A C 1
ATOM 879 O O . SER A 1 111 ? -23.233 3.350 11.891 1.00 97.62 111 SER A O 1
ATOM 881 N N . SER A 1 112 ? -21.133 3.759 11.221 1.00 97.56 112 SER A N 1
ATOM 882 C CA . SER A 1 112 ? -20.620 4.138 12.545 1.00 97.56 112 SER A CA 1
ATOM 883 C C . SER A 1 112 ? -20.949 5.567 12.985 1.00 97.56 112 SER A C 1
ATOM 885 O O . SER A 1 112 ? -20.613 5.950 14.108 1.00 97.56 112 SER A O 1
ATOM 887 N N . GLY A 1 113 ? -21.597 6.370 12.134 1.00 96.38 113 GLY A N 1
ATOM 888 C CA . GLY A 1 113 ? -21.962 7.756 12.444 1.00 96.38 113 GLY A CA 1
ATOM 889 C C . GLY A 1 113 ? -20.749 8.583 12.881 1.00 96.38 113 GLY A C 1
ATOM 890 O O . GLY A 1 113 ? -19.685 8.507 12.271 1.00 96.38 113 GLY A O 1
ATOM 891 N N . GLU A 1 114 ? -20.873 9.329 13.978 1.00 95.69 114 GLU A N 1
ATOM 892 C CA . GLU A 1 114 ? -19.786 10.176 14.495 1.00 95.69 114 GLU A CA 1
ATOM 893 C C . GLU A 1 114 ? -18.524 9.391 14.894 1.00 95.69 114 GLU A C 1
ATOM 895 O O . GLU A 1 114 ? -17.436 9.958 14.900 1.00 95.69 114 GLU A O 1
ATOM 900 N N . TYR A 1 115 ? -18.628 8.084 15.172 1.00 97.69 115 TYR A N 1
ATOM 901 C CA . TYR A 1 115 ? -17.460 7.259 15.490 1.00 97.69 115 TYR A CA 1
ATOM 902 C C . TYR A 1 115 ? -16.573 6.967 14.276 1.00 97.69 115 TYR A C 1
ATOM 904 O O . TYR A 1 115 ? -15.482 6.435 14.450 1.00 97.69 115 TYR A O 1
ATOM 912 N N . ALA A 1 116 ? -17.001 7.312 13.058 1.00 98.06 116 ALA A N 1
ATOM 913 C CA . ALA A 1 116 ? -16.232 7.045 11.845 1.00 98.06 116 ALA A CA 1
ATOM 914 C C . ALA A 1 116 ? -14.880 7.782 11.802 1.00 98.06 116 ALA A C 1
ATOM 916 O O . ALA A 1 116 ? -13.977 7.368 11.085 1.00 98.06 116 ALA A O 1
ATOM 917 N N . THR A 1 117 ? -14.705 8.847 12.585 1.00 97.56 117 THR A N 1
ATOM 918 C CA . THR A 1 117 ? -13.417 9.548 12.718 1.00 97.56 117 THR A CA 1
ATOM 919 C C . THR A 1 117 ? -12.469 8.883 13.720 1.00 97.56 117 THR A C 1
ATOM 921 O O . THR A 1 117 ? -11.311 9.276 13.824 1.00 97.56 117 THR A O 1
ATOM 924 N N . ASN A 1 118 ? -12.932 7.877 14.468 1.00 97.75 118 ASN A N 1
ATOM 925 C CA . ASN A 1 118 ? -12.115 7.129 15.414 1.00 97.75 118 ASN A CA 1
ATOM 926 C C . ASN A 1 118 ? -11.565 5.871 14.739 1.00 97.75 118 ASN A C 1
ATOM 928 O O . ASN A 1 118 ? -12.326 4.955 14.439 1.00 97.75 118 ASN A O 1
ATOM 932 N N . SER A 1 119 ? -10.244 5.793 14.562 1.00 96.56 119 SER A N 1
ATOM 933 C CA . SER A 1 119 ? -9.592 4.662 13.891 1.00 96.56 119 SER A CA 1
ATOM 934 C C . SER A 1 119 ? -9.930 3.296 14.507 1.00 96.56 119 SER A C 1
ATOM 936 O O . SER A 1 119 ? -9.972 2.302 13.786 1.00 96.56 119 SER A O 1
ATOM 938 N N . LEU A 1 120 ? -10.267 3.244 15.804 1.00 97.44 120 LEU A N 1
ATOM 939 C CA . LEU A 1 120 ? -10.620 2.010 16.509 1.00 97.44 120 LEU A CA 1
ATOM 940 C C . LEU A 1 120 ? -11.809 1.274 15.876 1.00 97.44 120 LEU A C 1
ATOM 942 O O . LEU A 1 120 ? -11.836 0.048 15.899 1.00 97.44 120 LEU A O 1
ATOM 946 N N . VAL A 1 121 ? -12.788 1.972 15.284 1.00 98.44 121 VAL A N 1
ATOM 947 C CA . VAL A 1 121 ? -13.953 1.284 14.687 1.00 98.44 121 VAL A CA 1
ATOM 948 C C . VAL A 1 121 ? -13.561 0.409 13.496 1.00 98.44 121 VAL A C 1
ATOM 950 O O . VAL A 1 121 ? -14.265 -0.547 13.168 1.00 98.44 121 VAL A O 1
ATOM 953 N N . TYR A 1 122 ? -12.425 0.704 12.867 1.00 98.50 122 TYR A N 1
ATOM 954 C CA . TYR A 1 122 ? -11.919 -0.040 11.722 1.00 98.50 122 TYR A CA 1
ATOM 955 C C . TYR A 1 122 ? -11.075 -1.252 12.113 1.00 98.50 122 TYR A C 1
ATOM 957 O O . TYR A 1 122 ? -10.732 -2.021 11.226 1.00 98.50 122 TYR A O 1
ATOM 965 N N . GLY A 1 123 ? -10.855 -1.493 13.409 1.00 98.00 123 GLY A N 1
ATOM 966 C CA . GLY A 1 123 ? -10.155 -2.669 13.921 1.00 98.00 123 GLY A CA 1
ATOM 967 C C . GLY A 1 123 ? -8.684 -2.412 14.222 1.00 98.00 123 GLY A C 1
ATOM 968 O O . GLY A 1 123 ? -8.081 -1.451 13.747 1.00 98.00 123 GLY A O 1
ATOM 969 N N . THR A 1 124 ? -8.099 -3.283 15.039 1.00 96.81 124 THR A N 1
ATOM 970 C CA . THR A 1 124 ? -6.683 -3.182 15.434 1.00 96.81 124 THR A CA 1
ATOM 971 C C . THR A 1 124 ? -5.737 -3.820 14.417 1.00 96.81 124 THR A C 1
ATOM 973 O O . THR A 1 124 ? -4.563 -3.466 14.359 1.00 96.81 124 THR A O 1
ATOM 976 N N . ASN A 1 125 ? -6.259 -4.719 13.579 1.00 97.44 125 ASN A N 1
ATOM 977 C CA . ASN A 1 125 ? -5.485 -5.552 12.659 1.00 97.44 125 ASN A CA 1
ATOM 978 C C . ASN A 1 125 ? -5.701 -5.241 11.169 1.00 97.44 125 ASN A C 1
ATOM 980 O O . ASN A 1 125 ? -5.140 -5.916 10.312 1.00 97.44 125 ASN A O 1
ATOM 984 N N . THR A 1 126 ? -6.478 -4.209 10.842 1.00 97.62 126 THR A N 1
ATOM 985 C CA . THR A 1 126 ? -6.614 -3.697 9.465 1.00 97.62 126 THR A CA 1
ATOM 986 C C . THR A 1 126 ? -5.582 -2.624 9.121 1.00 97.62 126 THR A C 1
ATOM 988 O O . THR A 1 126 ? -5.518 -2.201 7.971 1.00 97.62 126 THR A O 1
ATOM 991 N N . ASN A 1 127 ? -4.821 -2.161 10.121 1.00 97.31 127 ASN A N 1
ATOM 992 C CA . ASN A 1 127 ? -3.848 -1.075 10.016 1.00 97.31 127 ASN A CA 1
ATOM 993 C C . ASN A 1 127 ? -4.437 0.182 9.344 1.00 97.31 127 ASN A C 1
ATOM 995 O O . ASN A 1 127 ? -3.972 0.637 8.300 1.00 97.31 127 AS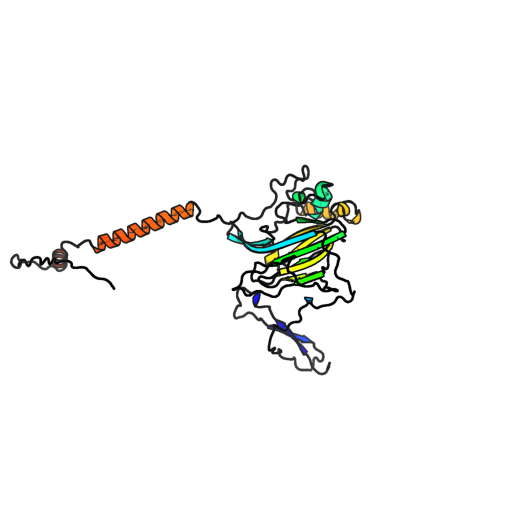N A O 1
ATOM 999 N N . SER A 1 128 ? -5.542 0.684 9.906 1.00 98.00 128 SER A N 1
ATOM 1000 C CA . SER A 1 128 ? -6.304 1.790 9.321 1.00 98.00 128 SER A CA 1
ATOM 1001 C C . SER A 1 128 ? -5.866 3.159 9.847 1.00 98.00 128 SER A C 1
ATOM 1003 O O . SER A 1 128 ? -5.799 3.372 11.058 1.00 98.00 128 SER A O 1
ATOM 1005 N N . PHE A 1 129 ? -5.701 4.119 8.941 1.00 98.56 129 PHE A N 1
ATOM 1006 C CA . PHE A 1 129 ? -5.428 5.528 9.224 1.00 98.56 129 PHE A CA 1
ATOM 1007 C C . PHE A 1 129 ? -6.621 6.375 8.788 1.00 98.56 129 PHE A C 1
ATOM 1009 O O . PHE A 1 129 ? -7.147 6.177 7.697 1.00 98.56 129 PHE A O 1
ATOM 1016 N N . VAL A 1 130 ? -7.069 7.303 9.634 1.00 98.56 130 VAL A N 1
ATOM 1017 C CA . VAL A 1 130 ? -8.159 8.231 9.297 1.00 98.56 130 VAL A CA 1
ATOM 1018 C C . VAL A 1 130 ? -7.554 9.566 8.884 1.00 98.56 130 VAL A C 1
ATOM 1020 O O . VAL A 1 130 ? -6.830 10.163 9.678 1.00 98.56 130 VAL A O 1
ATOM 1023 N N . LEU A 1 131 ? -7.873 10.031 7.678 1.00 98.56 131 LEU A N 1
ATOM 1024 C CA . LEU A 1 131 ? -7.347 11.272 7.100 1.00 98.56 131 LEU A CA 1
ATOM 1025 C C . LEU A 1 131 ? -8.413 12.368 7.131 1.00 98.56 131 LEU A C 1
ATOM 1027 O O . LEU A 1 131 ? -9.599 12.082 6.914 1.00 98.56 131 LEU A O 1
ATOM 1031 N N . GLN A 1 132 ? -8.012 13.611 7.412 1.00 98.06 132 GLN A N 1
ATOM 1032 C CA . GLN A 1 132 ? -8.921 14.749 7.297 1.00 98.06 132 GLN A CA 1
ATOM 1033 C C . GLN A 1 132 ? -9.023 15.188 5.831 1.00 98.06 132 GLN A C 1
ATOM 1035 O O . GLN A 1 132 ? -8.106 14.947 5.044 1.00 98.06 132 GLN A O 1
ATOM 1040 N N . PRO A 1 133 ? -10.148 15.809 5.435 1.00 97.69 133 PRO A N 1
ATOM 1041 C CA . PRO A 1 133 ? -10.268 16.366 4.097 1.00 97.69 133 PRO A CA 1
ATOM 1042 C C . PRO A 1 133 ? -9.192 17.423 3.851 1.00 97.69 133 PRO A C 1
ATOM 1044 O O . PRO A 1 133 ? -8.944 18.274 4.703 1.00 97.69 133 PRO A O 1
ATOM 1047 N N . ASP A 1 134 ? -8.632 17.388 2.647 1.00 97.94 134 ASP A N 1
ATOM 1048 C CA . ASP A 1 134 ? -7.604 18.286 2.128 1.00 97.94 134 ASP A CA 1
ATOM 1049 C C . ASP A 1 134 ? -6.215 18.199 2.789 1.00 97.94 134 ASP A C 1
ATOM 1051 O O . ASP A 1 134 ? -5.334 18.937 2.342 1.00 97.94 134 ASP A O 1
ATOM 1055 N N . ASP A 1 135 ? -5.988 17.293 3.754 1.00 98.06 135 ASP A N 1
ATOM 1056 C CA . ASP A 1 135 ? -4.654 17.047 4.329 1.00 98.06 135 ASP A CA 1
ATOM 1057 C C . ASP A 1 135 ? -3.643 16.724 3.217 1.00 98.06 135 ASP A C 1
ATOM 1059 O O . ASP A 1 135 ? -3.909 15.900 2.332 1.00 98.06 135 ASP A O 1
ATOM 1063 N N . VAL A 1 136 ? -2.453 17.319 3.283 1.00 98.81 136 VAL A N 1
ATOM 1064 C CA . VAL A 1 136 ? -1.293 16.815 2.544 1.00 98.81 136 VAL A CA 1
ATOM 1065 C C . VAL A 1 136 ? -0.661 15.690 3.357 1.00 98.81 136 VAL A C 1
ATOM 1067 O O . VAL A 1 136 ? -0.255 15.882 4.503 1.00 98.81 136 VAL A O 1
ATOM 1070 N N . VAL A 1 137 ? -0.591 14.497 2.772 1.00 98.88 137 VAL A N 1
ATOM 1071 C CA . VAL A 1 137 ? -0.186 13.272 3.461 1.00 98.88 137 VAL A CA 1
ATOM 1072 C C . VAL A 1 137 ? 1.102 12.728 2.868 1.00 98.88 137 VAL A C 1
ATOM 1074 O O . VAL A 1 137 ? 1.170 12.468 1.666 1.00 98.88 137 VAL A O 1
ATOM 1077 N N . ASP A 1 138 ? 2.082 12.486 3.737 1.00 98.88 138 ASP A N 1
ATOM 1078 C CA . ASP A 1 138 ? 3.277 11.710 3.414 1.00 98.88 138 ASP A CA 1
ATOM 1079 C C . ASP A 1 138 ? 3.102 10.253 3.844 1.00 98.88 138 ASP A C 1
ATOM 1081 O O . ASP A 1 138 ? 2.762 9.972 4.993 1.00 98.88 138 ASP A O 1
ATOM 1085 N N . ILE A 1 139 ? 3.398 9.318 2.944 1.00 98.88 139 ILE A N 1
ATOM 1086 C CA . ILE A 1 139 ? 3.623 7.907 3.253 1.00 98.88 139 ILE A CA 1
ATOM 1087 C C . ILE A 1 139 ? 5.121 7.645 3.118 1.00 98.88 139 ILE A C 1
ATOM 1089 O O . ILE A 1 139 ? 5.671 7.622 2.016 1.00 98.88 139 ILE A O 1
ATOM 1093 N N . VAL A 1 140 ? 5.774 7.440 4.256 1.00 98.88 140 VAL A N 1
ATOM 1094 C CA . VAL A 1 140 ? 7.171 7.019 4.351 1.00 98.88 140 VAL A CA 1
ATOM 1095 C C . VAL A 1 140 ? 7.195 5.500 4.441 1.00 98.88 140 VAL A C 1
ATOM 1097 O O . VAL A 1 140 ? 6.673 4.931 5.399 1.00 98.88 140 VAL A O 1
ATOM 1100 N N . VAL A 1 141 ? 7.813 4.850 3.460 1.00 98.88 141 VAL A N 1
ATOM 1101 C CA . VAL A 1 141 ? 7.996 3.397 3.439 1.00 98.88 141 VAL A CA 1
ATOM 1102 C C . VAL A 1 141 ? 9.461 3.093 3.696 1.00 98.88 141 VAL A C 1
ATOM 1104 O O . VAL A 1 141 ? 10.298 3.384 2.843 1.00 98.88 141 VAL A O 1
ATOM 1107 N N . ASN A 1 142 ? 9.761 2.488 4.843 1.00 98.81 142 ASN A N 1
ATOM 1108 C CA . ASN A 1 142 ? 11.083 1.948 5.138 1.00 98.81 142 ASN A CA 1
ATOM 1109 C C . ASN A 1 142 ? 11.067 0.453 4.833 1.00 98.81 142 ASN A C 1
ATOM 1111 O O . ASN A 1 142 ? 10.319 -0.309 5.448 1.00 98.81 142 ASN A O 1
ATOM 1115 N N . ASN A 1 143 ? 11.875 0.028 3.875 1.00 98.62 143 ASN A N 1
ATOM 1116 C CA . ASN A 1 143 ? 12.032 -1.369 3.536 1.00 98.62 143 ASN A CA 1
ATOM 1117 C C . ASN A 1 143 ? 13.106 -1.997 4.423 1.00 98.62 143 ASN A C 1
ATOM 1119 O O . ASN A 1 143 ? 14.283 -1.680 4.282 1.00 98.62 143 ASN A O 1
ATOM 1123 N N . LEU A 1 144 ? 12.704 -2.870 5.347 1.00 98.06 144 LEU A N 1
ATOM 1124 C CA . LEU A 1 144 ? 13.639 -3.666 6.150 1.00 98.06 144 LEU A CA 1
ATOM 1125 C C . LEU A 1 144 ? 13.866 -5.059 5.543 1.00 98.06 144 LEU A C 1
ATOM 1127 O O . LEU A 1 144 ? 14.604 -5.853 6.122 1.00 98.06 144 LEU A O 1
ATOM 1131 N N . ASP A 1 145 ? 13.213 -5.355 4.417 1.00 96.38 145 ASP A N 1
ATOM 1132 C CA . ASP A 1 145 ? 13.376 -6.579 3.641 1.00 96.38 145 ASP A CA 1
ATOM 1133 C C . ASP A 1 145 ? 14.419 -6.394 2.524 1.00 96.38 145 ASP A C 1
ATOM 1135 O O . ASP A 1 145 ? 14.686 -5.278 2.061 1.00 96.38 145 ASP A O 1
ATOM 1139 N N . THR A 1 146 ? 15.019 -7.499 2.086 1.00 95.62 146 THR A N 1
ATOM 1140 C CA . THR A 1 146 ? 16.029 -7.524 1.016 1.00 95.62 146 THR A CA 1
ATOM 1141 C C . THR A 1 146 ? 15.406 -7.535 -0.385 1.00 95.62 146 THR A C 1
ATOM 1143 O O . THR A 1 146 ? 16.103 -7.364 -1.380 1.00 95.62 146 THR A O 1
ATOM 1146 N N . GLY A 1 147 ? 14.091 -7.729 -0.509 1.00 94.94 147 GLY A N 1
ATOM 1147 C CA . GLY A 1 147 ? 13.373 -7.698 -1.778 1.00 94.94 147 GLY A CA 1
ATOM 1148 C C . GLY A 1 147 ? 12.970 -6.292 -2.231 1.00 94.94 147 GLY A C 1
ATOM 1149 O O . GLY A 1 147 ? 12.892 -5.340 -1.452 1.00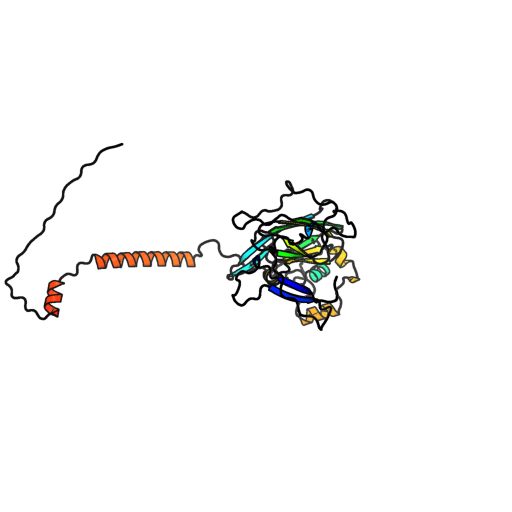 94.94 147 GLY A O 1
ATOM 1150 N N . LYS A 1 148 ? 12.651 -6.158 -3.525 1.00 96.75 148 LYS A N 1
ATOM 1151 C CA . LYS A 1 148 ? 11.944 -4.984 -4.068 1.00 96.75 148 LYS A CA 1
ATOM 1152 C C . LYS A 1 148 ? 10.440 -5.161 -3.849 1.00 96.75 148 LYS A C 1
ATOM 1154 O O . LYS A 1 148 ? 9.884 -6.233 -4.088 1.00 96.75 148 LYS A O 1
ATOM 1159 N N . HIS A 1 149 ? 9.734 -4.086 -3.508 1.00 98.25 149 HIS A N 1
ATOM 1160 C CA . HIS A 1 149 ? 8.276 -4.140 -3.347 1.00 98.25 149 HIS A CA 1
ATOM 1161 C C . HIS A 1 149 ? 7.587 -3.028 -4.135 1.00 98.25 149 HIS A C 1
ATOM 1163 O O . HIS A 1 149 ? 7.762 -1.861 -3.785 1.00 98.25 149 HIS A O 1
ATOM 1169 N N . PRO A 1 150 ? 6.777 -3.349 -5.165 1.00 98.50 150 PRO A N 1
ATOM 1170 C CA . PRO A 1 150 ? 5.925 -2.369 -5.823 1.00 98.50 150 PRO A CA 1
ATOM 1171 C C . PRO A 1 150 ? 4.737 -2.054 -4.918 1.00 98.50 150 PRO A C 1
ATOM 1173 O O . PRO A 1 150 ? 3.882 -2.911 -4.716 1.00 98.50 150 PRO A O 1
ATOM 1176 N N . PHE A 1 151 ? 4.667 -0.848 -4.372 1.00 98.88 151 PHE A N 1
ATOM 1177 C CA . PHE A 1 151 ? 3.521 -0.376 -3.608 1.00 98.88 151 PHE A CA 1
ATOM 1178 C C . PHE A 1 151 ? 2.574 0.429 -4.483 1.00 98.88 151 PHE A C 1
ATOM 1180 O O . PHE A 1 151 ? 3.001 1.294 -5.248 1.00 98.88 151 PHE A O 1
ATOM 1187 N N . HIS A 1 152 ? 1.288 0.133 -4.340 1.00 98.94 152 HIS A N 1
ATOM 1188 C CA . HIS A 1 152 ? 0.186 0.755 -5.051 1.00 98.94 152 HIS A CA 1
ATOM 1189 C C . HIS A 1 152 ? -0.751 1.460 -4.069 1.00 98.94 152 HIS A C 1
ATOM 1191 O O . HIS A 1 152 ? -1.059 0.908 -3.009 1.00 98.94 152 HIS A O 1
ATOM 1197 N N . LEU A 1 153 ? -1.224 2.654 -4.436 1.00 98.94 153 LEU A N 1
ATOM 1198 C CA . LEU A 1 153 ? -2.238 3.406 -3.699 1.00 98.94 153 LEU A CA 1
ATOM 1199 C C . LEU A 1 153 ? -3.529 3.499 -4.514 1.00 98.94 153 LEU A C 1
ATOM 1201 O O . LEU A 1 153 ? -3.536 3.977 -5.647 1.00 98.94 153 LEU A O 1
ATOM 1205 N N . HIS A 1 154 ? -4.644 3.090 -3.915 1.00 98.88 154 HIS A N 1
ATOM 1206 C CA . HIS A 1 154 ? -5.965 3.270 -4.517 1.00 98.88 154 HIS A CA 1
ATOM 1207 C C . HIS A 1 154 ? -6.414 4.734 -4.416 1.00 98.88 154 HIS A C 1
ATOM 1209 O O . HIS A 1 154 ? -6.015 5.460 -3.512 1.00 98.88 154 HIS A O 1
ATOM 1215 N N . GLY A 1 155 ? -7.291 5.168 -5.324 1.00 98.62 155 GLY A N 1
ATOM 1216 C CA . GLY A 1 155 ? -7.965 6.474 -5.245 1.00 98.62 155 GLY A CA 1
ATOM 1217 C C . GLY A 1 155 ? -7.118 7.692 -5.625 1.00 98.62 155 GLY A C 1
ATOM 1218 O O . GLY A 1 155 ? -7.699 8.730 -5.938 1.00 98.62 155 GLY A O 1
ATOM 1219 N N . HIS A 1 156 ? -5.790 7.552 -5.675 1.00 98.75 156 HIS A N 1
ATOM 1220 C CA . HIS A 1 156 ? -4.841 8.650 -5.856 1.00 98.75 156 HIS A CA 1
ATOM 1221 C C . HIS A 1 156 ? -3.700 8.286 -6.805 1.00 98.75 156 HIS A C 1
ATOM 1223 O O . HIS A 1 156 ? -3.272 7.138 -6.880 1.00 98.75 156 HIS A O 1
ATOM 1229 N N . ALA A 1 157 ? -3.158 9.297 -7.482 1.00 98.50 157 ALA A N 1
ATOM 1230 C CA . ALA A 1 157 ? -1.805 9.251 -8.023 1.00 98.50 157 ALA A CA 1
ATOM 1231 C C . ALA A 1 157 ? -0.938 10.173 -7.158 1.00 98.50 157 ALA A C 1
ATOM 1233 O O . ALA A 1 157 ? -1.227 11.364 -7.043 1.00 98.50 157 ALA A O 1
ATOM 1234 N N . PHE A 1 158 ? 0.094 9.621 -6.529 1.00 98.75 158 PHE A N 1
ATOM 1235 C CA . PHE A 1 158 ? 0.944 10.319 -5.568 1.00 98.75 158 PHE A CA 1
ATOM 1236 C C . PHE A 1 158 ? 2.192 10.900 -6.233 1.00 98.75 158 PHE A C 1
ATOM 1238 O O . PHE A 1 158 ? 2.659 10.407 -7.259 1.00 98.75 158 PHE A O 1
ATOM 1245 N N . GLN A 1 159 ? 2.747 11.938 -5.616 1.00 98.88 159 GLN A N 1
ATOM 1246 C CA . GLN A 1 159 ? 4.074 12.471 -5.890 1.00 98.88 159 GLN A CA 1
ATOM 1247 C C . GLN A 1 159 ? 5.133 11.574 -5.251 1.00 98.88 159 GLN A C 1
ATOM 1249 O O . GLN A 1 159 ? 5.061 11.288 -4.061 1.00 98.88 159 GLN A O 1
ATOM 1254 N N . VAL A 1 160 ? 6.139 11.165 -6.016 1.00 98.69 160 VAL A N 1
ATOM 1255 C CA . VAL A 1 160 ? 7.321 10.484 -5.472 1.00 98.69 160 VAL A CA 1
ATOM 1256 C C . VAL A 1 160 ? 8.368 11.545 -5.192 1.00 98.69 160 VAL A C 1
ATOM 1258 O O . VAL A 1 160 ? 8.983 12.067 -6.122 1.00 98.69 160 VAL A O 1
ATOM 1261 N N . ILE A 1 161 ? 8.514 11.916 -3.922 1.00 98.44 161 ILE A N 1
ATOM 1262 C CA . ILE A 1 161 ? 9.342 13.065 -3.532 1.00 98.44 161 ILE A CA 1
ATOM 1263 C C . ILE A 1 161 ? 10.762 12.642 -3.156 1.00 98.44 161 ILE A C 1
ATOM 1265 O O . ILE A 1 161 ? 11.698 13.414 -3.348 1.00 98.44 161 ILE A O 1
ATOM 1269 N N . GLU A 1 162 ? 10.937 11.392 -2.720 1.00 98.38 162 GLU A N 1
ATOM 1270 C CA . GLU A 1 162 ? 12.244 10.815 -2.419 1.00 98.38 162 GLU A CA 1
ATOM 1271 C C . GLU A 1 162 ? 12.222 9.294 -2.598 1.00 98.38 162 GLU A C 1
ATOM 1273 O O . GLU A 1 162 ? 11.254 8.627 -2.232 1.00 98.38 162 GLU A O 1
ATOM 1278 N N . ARG A 1 163 ? 13.290 8.738 -3.170 1.00 98.19 163 ARG A N 1
ATOM 1279 C CA . ARG A 1 163 ? 13.537 7.296 -3.240 1.00 98.19 163 ARG A CA 1
ATOM 1280 C C . ARG A 1 163 ? 15.032 7.071 -3.108 1.00 98.19 163 ARG A C 1
ATOM 1282 O O . ARG A 1 163 ? 15.797 7.572 -3.927 1.00 98.19 163 ARG A O 1
ATOM 1289 N N . HIS A 1 164 ? 15.428 6.340 -2.078 1.00 97.94 164 HIS A N 1
ATOM 1290 C CA . HIS A 1 164 ? 16.828 6.030 -1.846 1.00 97.94 164 HIS A CA 1
ATOM 1291 C C . HIS A 1 164 ? 17.269 4.849 -2.726 1.00 97.94 164 HIS A C 1
ATOM 1293 O O . HIS A 1 164 ? 16.460 4.022 -3.158 1.00 97.94 164 HIS A O 1
ATOM 1299 N N . GLU A 1 165 ? 18.562 4.791 -3.036 1.00 96.12 165 GLU A N 1
ATOM 1300 C CA . GLU A 1 165 ? 19.152 3.681 -3.786 1.00 96.12 165 GLU A CA 1
ATOM 1301 C C . GLU A 1 165 ? 19.113 2.372 -2.983 1.00 96.12 165 GLU A C 1
ATOM 1303 O O . GLU A 1 165 ? 18.863 2.380 -1.774 1.00 96.12 165 GLU A O 1
ATOM 1308 N N . ALA A 1 166 ? 19.313 1.239 -3.658 1.00 96.31 166 ALA A N 1
ATOM 1309 C CA . ALA A 1 166 ? 19.372 -0.063 -2.998 1.00 96.31 166 ALA A CA 1
ATOM 1310 C C . ALA A 1 166 ? 20.558 -0.134 -2.026 1.00 96.31 166 ALA A C 1
ATOM 1312 O O . ALA A 1 166 ? 21.631 0.397 -2.312 1.00 96.31 166 ALA A O 1
ATOM 1313 N N . VAL A 1 167 ? 20.360 -0.813 -0.898 1.00 97.25 167 VAL A N 1
ATOM 1314 C CA . VAL A 1 167 ? 21.413 -1.086 0.086 1.00 97.25 167 VAL A CA 1
ATOM 1315 C C . VAL A 1 167 ? 21.777 -2.567 -0.000 1.00 97.25 167 VAL A C 1
ATOM 1317 O O . VAL A 1 167 ? 20.887 -3.412 -0.058 1.00 97.25 167 VAL A O 1
ATOM 1320 N N . ASP A 1 168 ? 23.075 -2.870 -0.035 1.00 93.75 168 ASP A N 1
ATOM 1321 C CA . ASP A 1 168 ? 23.588 -4.242 -0.120 1.00 93.75 168 ASP A CA 1
ATOM 1322 C C . ASP A 1 168 ? 23.139 -5.075 1.090 1.00 93.75 168 ASP A C 1
ATOM 1324 O O . ASP A 1 168 ? 23.151 -4.582 2.216 1.00 93.75 168 ASP A O 1
ATOM 1328 N N . ASP A 1 169 ? 22.787 -6.344 0.873 1.00 90.94 169 ASP A N 1
ATOM 1329 C CA . ASP A 1 169 ? 22.307 -7.267 1.916 1.00 90.94 169 ASP A CA 1
ATOM 1330 C C . ASP A 1 169 ? 23.291 -7.448 3.089 1.00 90.94 169 ASP A C 1
ATOM 1332 O O . ASP A 1 169 ? 22.911 -7.905 4.170 1.00 90.94 169 ASP A O 1
ATOM 1336 N N . SER A 1 170 ? 24.577 -7.132 2.895 1.00 94.06 170 SER A N 1
ATOM 1337 C CA . SER A 1 170 ? 25.587 -7.175 3.956 1.00 94.06 170 SER A CA 1
ATOM 1338 C C . SER A 1 170 ? 25.584 -5.952 4.881 1.00 94.06 170 SER A C 1
ATOM 1340 O O . SER A 1 170 ? 26.148 -6.023 5.980 1.00 94.06 170 SER A O 1
ATOM 1342 N N . ASP A 1 171 ? 24.923 -4.869 4.474 1.00 96.31 171 ASP A N 1
ATOM 1343 C CA . ASP A 1 171 ? 24.779 -3.624 5.221 1.00 96.31 171 ASP A CA 1
ATOM 1344 C C . ASP A 1 171 ? 23.395 -3.528 5.898 1.00 96.31 171 ASP A C 1
ATOM 1346 O O . ASP A 1 171 ? 22.427 -4.153 5.462 1.00 96.31 171 ASP A O 1
ATOM 1350 N N . PRO A 1 172 ? 23.265 -2.777 7.011 1.00 96.50 172 PRO A N 1
ATOM 1351 C CA . PRO A 1 172 ? 21.978 -2.603 7.679 1.00 96.50 172 PRO A CA 1
ATOM 1352 C C . PRO A 1 172 ? 21.001 -1.769 6.827 1.00 96.50 172 PRO A C 1
ATOM 1354 O O . PRO A 1 172 ? 21.440 -0.804 6.196 1.00 96.50 172 PRO A O 1
ATOM 1357 N N . PRO A 1 173 ? 19.680 -2.042 6.894 1.00 97.38 173 PRO A N 1
ATOM 1358 C CA . PRO A 1 173 ? 18.686 -1.234 6.199 1.00 97.38 173 PRO A CA 1
ATOM 1359 C C . PRO A 1 173 ? 18.734 0.248 6.567 1.00 97.38 173 PRO A C 1
ATOM 1361 O O . PRO A 1 173 ? 18.940 0.619 7.729 1.00 97.38 173 PRO A O 1
ATOM 1364 N N . VAL A 1 174 ? 18.489 1.095 5.569 1.00 97.94 174 VAL A N 1
ATOM 1365 C CA . VAL A 1 174 ? 18.450 2.552 5.703 1.00 97.94 174 VAL A CA 1
ATOM 1366 C C . VAL A 1 174 ? 16.997 3.016 5.665 1.00 97.94 174 VAL A C 1
ATOM 1368 O O . VAL A 1 174 ? 16.298 2.834 4.672 1.00 97.94 174 VAL A O 1
ATOM 1371 N N . GLY A 1 175 ? 16.546 3.640 6.754 1.00 97.50 175 GLY A N 1
ATOM 1372 C CA . GLY A 1 175 ? 15.237 4.291 6.837 1.00 97.50 175 GLY A CA 1
ATOM 1373 C C . GLY A 1 175 ? 15.315 5.795 6.574 1.00 97.50 175 GLY A C 1
ATOM 1374 O O . GLY A 1 175 ? 16.370 6.413 6.727 1.00 97.50 175 GLY A O 1
ATOM 1375 N N . PHE A 1 176 ? 14.178 6.395 6.227 1.00 98.25 176 PHE A N 1
ATOM 1376 C CA . PHE A 1 176 ? 14.069 7.836 6.010 1.00 98.25 176 PHE A CA 1
ATOM 1377 C C . PHE A 1 176 ? 14.369 8.638 7.287 1.00 98.25 176 PHE A C 1
ATOM 1379 O O . PHE A 1 176 ? 13.884 8.313 8.375 1.00 98.25 176 PHE A O 1
ATOM 1386 N N . ASN A 1 177 ? 15.108 9.742 7.147 1.00 96.75 177 ASN A N 1
ATOM 1387 C CA . ASN A 1 177 ? 15.392 10.680 8.229 1.00 96.75 177 ASN A CA 1
ATOM 1388 C C . ASN A 1 177 ? 14.936 12.097 7.859 1.00 96.75 177 ASN A C 1
ATOM 1390 O O . ASN A 1 177 ? 15.616 12.812 7.132 1.00 96.75 177 ASN A O 1
ATOM 1394 N N . ALA A 1 178 ? 13.833 12.554 8.455 1.00 94.38 178 ALA A N 1
ATOM 1395 C CA . ALA A 1 178 ? 13.268 13.880 8.194 1.00 94.38 178 ALA A CA 1
ATOM 1396 C C . ALA A 1 178 ? 14.185 15.067 8.568 1.00 94.38 178 ALA A C 1
ATOM 1398 O O . ALA A 1 178 ? 13.881 16.201 8.220 1.00 94.38 178 ALA A O 1
ATOM 1399 N N . SER A 1 179 ? 15.278 14.853 9.311 1.00 94.81 179 SER A N 1
ATOM 1400 C CA . SER A 1 179 ? 16.265 15.907 9.615 1.00 94.81 179 SER A CA 1
ATOM 1401 C C . SER A 1 179 ? 17.473 15.910 8.673 1.00 94.81 179 SER A C 1
ATOM 1403 O O . SER A 1 179 ? 18.275 16.839 8.735 1.00 94.81 179 SER A O 1
ATOM 1405 N N . ASP A 1 180 ? 17.629 14.869 7.856 1.00 94.12 180 ASP A N 1
ATOM 1406 C CA . ASP A 1 180 ? 18.775 14.641 6.974 1.00 94.12 180 ASP A CA 1
ATOM 1407 C C . ASP A 1 180 ? 18.290 13.925 5.707 1.00 94.12 180 ASP A C 1
ATOM 1409 O O . ASP A 1 180 ? 18.469 12.719 5.543 1.00 94.12 180 ASP A O 1
ATOM 1413 N N . HIS A 1 181 ? 17.579 14.676 4.866 1.00 93.75 181 HIS A N 1
ATOM 1414 C CA . HIS A 1 181 ? 16.968 14.190 3.632 1.00 93.75 181 HIS A CA 1
ATOM 1415 C C . HIS A 1 181 ? 17.442 15.001 2.422 1.00 93.75 181 HIS A C 1
ATOM 1417 O O . HIS A 1 181 ? 17.975 16.108 2.563 1.00 93.75 181 HIS A O 1
ATOM 1423 N N . ALA A 1 182 ? 17.252 14.455 1.221 1.00 91.62 182 ALA A N 1
ATOM 1424 C CA . ALA A 1 182 ? 17.609 15.148 -0.011 1.00 91.62 182 ALA A CA 1
ATOM 1425 C C . ALA A 1 182 ? 16.713 16.376 -0.272 1.00 91.62 182 ALA A C 1
ATOM 1427 O O . ALA A 1 182 ? 15.577 16.459 0.196 1.00 91.62 182 ALA A O 1
ATOM 1428 N N . GLU A 1 183 ? 17.195 17.329 -1.079 1.00 95.00 183 GLU A N 1
ATOM 1429 C CA . GLU A 1 183 ? 16.318 18.370 -1.627 1.00 95.00 183 GLU A CA 1
ATOM 1430 C C . GLU A 1 183 ? 15.297 17.736 -2.582 1.00 95.00 183 GLU A C 1
ATOM 1432 O O . GLU A 1 183 ? 15.663 17.079 -3.561 1.00 95.00 183 GLU A O 1
ATOM 1437 N N . TRP A 1 184 ? 14.009 17.938 -2.304 1.00 97.19 184 TRP A N 1
ATOM 1438 C CA . TRP A 1 184 ? 12.931 17.358 -3.101 1.00 97.19 184 TRP A CA 1
ATOM 1439 C C . TRP A 1 184 ? 12.747 18.071 -4.450 1.00 97.19 184 TRP A C 1
ATOM 1441 O O . TRP A 1 184 ? 12.948 19.286 -4.555 1.00 97.19 184 TRP A O 1
ATOM 1451 N N . PRO A 1 185 ? 12.339 17.344 -5.507 1.00 97.19 185 PRO A N 1
ATOM 1452 C CA . PRO A 1 185 ? 12.158 17.923 -6.832 1.00 97.19 185 PRO A CA 1
ATOM 1453 C C . PRO A 1 185 ? 10.996 18.926 -6.860 1.00 97.19 185 PRO A C 1
ATOM 1455 O O . PRO A 1 185 ? 9.907 18.642 -6.376 1.00 97.19 185 PRO A O 1
ATOM 1458 N N . GLU A 1 186 ? 11.182 20.068 -7.533 1.00 97.25 186 GLU A N 1
ATOM 1459 C CA . GLU A 1 186 ? 10.120 21.077 -7.736 1.00 97.25 186 GLU A CA 1
ATOM 1460 C C . GLU A 1 186 ? 8.896 20.504 -8.475 1.00 97.25 186 GLU A C 1
ATOM 1462 O O . GLU A 1 186 ? 7.759 20.891 -8.212 1.00 97.25 186 GLU A O 1
ATOM 1467 N N . HIS A 1 187 ? 9.133 19.553 -9.383 1.00 97.88 187 HIS A N 1
ATOM 1468 C CA . HIS A 1 187 ? 8.114 18.838 -10.149 1.00 97.88 187 HIS A CA 1
ATOM 1469 C C . HIS A 1 187 ? 8.321 17.326 -9.996 1.00 97.88 187 HIS A C 1
ATOM 1471 O O . HIS A 1 187 ? 8.957 16.720 -10.868 1.00 97.88 187 HIS A O 1
ATOM 1477 N N . PRO A 1 188 ? 7.838 16.724 -8.894 1.00 98.19 188 PRO A N 1
ATOM 1478 C CA . PRO A 1 188 ? 7.978 15.295 -8.651 1.00 98.19 188 PRO A CA 1
ATOM 1479 C C . PRO A 1 188 ? 7.273 14.461 -9.721 1.00 98.19 188 PRO A C 1
ATOM 1481 O O . PRO A 1 188 ? 6.274 14.887 -10.312 1.00 98.19 188 PRO A O 1
ATOM 1484 N N . MET A 1 189 ? 7.759 13.241 -9.933 1.00 98.19 189 MET A N 1
ATOM 1485 C CA . MET A 1 189 ? 7.041 12.238 -10.713 1.00 98.19 189 MET A CA 1
ATOM 1486 C C . MET A 1 189 ? 5.703 11.895 -10.031 1.00 98.19 189 MET A C 1
ATOM 1488 O O . MET A 1 189 ? 5.632 11.856 -8.804 1.00 98.19 189 MET A O 1
ATOM 1492 N N . ILE A 1 190 ? 4.641 11.668 -10.821 1.00 98.50 190 ILE A N 1
ATOM 1493 C CA . ILE A 1 190 ? 3.291 11.354 -10.322 1.00 98.50 190 ILE A CA 1
ATOM 1494 C C . ILE A 1 190 ? 2.771 10.061 -10.952 1.00 98.50 190 ILE A C 1
ATOM 1496 O O . ILE A 1 190 ? 2.663 9.985 -12.180 1.00 98.50 190 ILE A O 1
ATOM 1500 N N . ARG A 1 191 ? 2.411 9.074 -10.122 1.00 98.25 191 ARG A N 1
ATOM 1501 C CA . ARG A 1 191 ? 1.777 7.802 -10.527 1.00 98.25 191 ARG A CA 1
ATOM 1502 C C . ARG A 1 191 ? 1.117 7.098 -9.339 1.00 98.25 191 ARG A C 1
ATOM 1504 O O . ARG A 1 191 ? 1.170 7.590 -8.222 1.00 98.25 191 ARG A O 1
ATOM 1511 N N . ASP A 1 192 ? 0.485 5.958 -9.587 1.00 98.69 192 ASP A N 1
ATOM 1512 C CA . ASP A 1 192 ? -0.238 5.174 -8.571 1.00 98.69 192 ASP A CA 1
ATOM 1513 C C . ASP A 1 192 ? 0.548 3.977 -8.010 1.00 98.69 192 ASP A C 1
ATOM 1515 O O . ASP A 1 192 ? 0.120 3.382 -7.024 1.00 98.69 192 ASP A O 1
ATOM 1519 N N . THR A 1 193 ? 1.663 3.589 -8.640 1.00 98.81 193 THR A N 1
ATOM 1520 C CA . THR A 1 193 ? 2.435 2.396 -8.259 1.00 98.81 193 THR A CA 1
ATOM 1521 C C . THR A 1 193 ? 3.925 2.620 -8.454 1.00 98.81 193 THR A C 1
ATOM 1523 O O . THR A 1 193 ? 4.339 2.920 -9.573 1.00 98.81 193 THR A O 1
ATOM 1526 N N . VAL A 1 194 ? 4.733 2.416 -7.412 1.00 98.62 194 VAL A N 1
ATOM 1527 C CA . VAL A 1 194 ? 6.205 2.488 -7.465 1.00 98.62 194 VAL A CA 1
ATOM 1528 C C . VAL A 1 194 ? 6.851 1.438 -6.590 1.00 98.62 194 VAL A C 1
ATOM 1530 O O . VAL A 1 194 ? 6.270 1.023 -5.595 1.00 98.62 194 VAL A O 1
ATOM 1533 N N . PHE A 1 195 ? 8.061 1.015 -6.945 1.00 98.25 195 PHE A N 1
ATOM 1534 C CA . PHE A 1 195 ? 8.827 0.104 -6.106 1.00 98.25 195 PHE A CA 1
ATOM 1535 C C . PHE A 1 195 ? 9.750 0.851 -5.142 1.00 98.25 195 PHE A C 1
ATOM 1537 O O . PHE A 1 195 ? 10.391 1.835 -5.522 1.00 98.25 195 PHE A O 1
ATOM 1544 N N . VAL A 1 196 ? 9.829 0.340 -3.913 1.00 98.56 196 VAL A N 1
ATOM 1545 C CA . VAL A 1 196 ? 10.934 0.622 -2.990 1.00 98.56 196 VAL A CA 1
ATOM 1546 C C . VAL A 1 196 ? 12.075 -0.356 -3.270 1.00 98.56 196 VAL A C 1
ATOM 1548 O O . VAL A 1 196 ? 11.831 -1.514 -3.624 1.00 98.56 196 VAL A O 1
ATOM 1551 N N . GLN A 1 197 ? 13.310 0.126 -3.149 1.00 98.06 197 GLN A N 1
ATOM 1552 C CA . GLN A 1 197 ? 14.512 -0.681 -3.351 1.00 98.06 197 GLN A CA 1
ATOM 1553 C C . GLN A 1 197 ? 14.810 -1.578 -2.131 1.00 98.06 197 GLN A C 1
ATOM 1555 O O . GLN A 1 197 ? 14.316 -1.286 -1.034 1.00 98.06 197 GLN A O 1
ATOM 1560 N N . PRO A 1 198 ? 15.618 -2.644 -2.296 1.00 97.88 198 PRO A N 1
ATOM 1561 C CA . PRO A 1 198 ? 16.096 -3.486 -1.200 1.00 97.88 198 PRO A CA 1
ATOM 1562 C C . PRO A 1 198 ? 16.682 -2.674 -0.050 1.00 97.88 198 PRO A C 1
ATOM 1564 O O . PRO A 1 198 ? 17.494 -1.776 -0.291 1.00 97.88 198 PRO A O 1
ATOM 1567 N N . GLN A 1 199 ? 16.257 -2.987 1.178 1.00 98.38 199 GLN A N 1
ATOM 1568 C CA . GLN A 1 199 ? 16.796 -2.430 2.425 1.00 98.38 199 GLN A CA 1
ATOM 1569 C C . GLN A 1 199 ? 16.870 -0.884 2.481 1.00 98.38 199 GLN A C 1
ATOM 1571 O O . GLN A 1 199 ? 17.716 -0.300 3.162 1.00 98.38 199 GLN A O 1
ATOM 1576 N N . SER A 1 200 ? 16.002 -0.215 1.723 1.00 98.25 200 SER A N 1
ATOM 1577 C CA . SER A 1 200 ? 16.037 1.222 1.446 1.00 98.25 200 SER A CA 1
ATOM 1578 C C . SER A 1 200 ? 14.726 1.900 1.855 1.00 98.25 200 SER A C 1
ATOM 1580 O O . SER A 1 200 ? 13.901 1.308 2.545 1.00 98.25 200 SER A O 1
ATOM 1582 N N . TYR A 1 201 ? 14.477 3.135 1.422 1.00 98.75 201 TYR A N 1
ATOM 1583 C CA . TYR A 1 201 ? 13.219 3.830 1.690 1.00 98.75 201 TYR A CA 1
ATOM 1584 C C . TYR A 1 201 ? 12.703 4.631 0.494 1.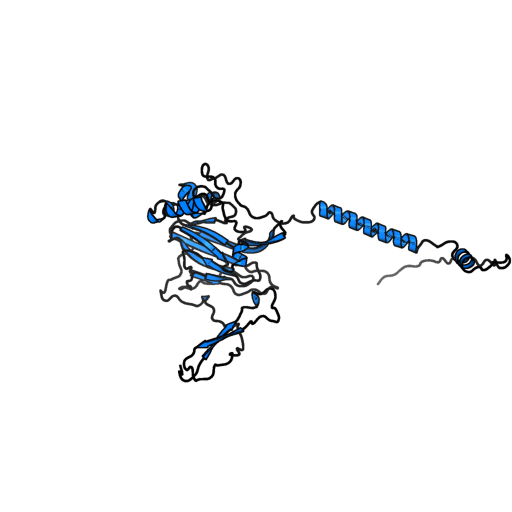00 98.75 201 TYR A C 1
ATOM 1586 O O . TYR A 1 201 ? 13.419 4.932 -0.465 1.00 98.75 201 TYR A O 1
ATOM 1594 N N . MET A 1 202 ? 11.431 5.012 0.574 1.00 98.69 202 MET A N 1
ATOM 1595 C CA . MET A 1 202 ? 10.828 6.012 -0.303 1.00 98.69 202 MET A CA 1
ATOM 1596 C C . MET A 1 202 ? 9.798 6.855 0.447 1.00 98.69 202 MET A C 1
ATOM 1598 O O . MET A 1 202 ? 9.225 6.413 1.445 1.00 98.69 202 MET A O 1
ATOM 1602 N N . VAL A 1 203 ? 9.546 8.058 -0.061 1.00 98.81 203 VAL A N 1
ATOM 1603 C CA . VAL A 1 203 ? 8.554 8.992 0.470 1.00 98.81 203 VAL A CA 1
ATOM 1604 C C . VAL A 1 203 ? 7.591 9.386 -0.643 1.00 98.81 203 VAL A C 1
ATOM 1606 O O . VAL A 1 203 ? 7.995 9.877 -1.704 1.00 98.81 203 VAL A O 1
ATOM 1609 N N . LEU A 1 204 ? 6.307 9.140 -0.396 1.00 98.88 204 LEU A N 1
ATOM 1610 C CA . LEU A 1 204 ? 5.206 9.421 -1.311 1.00 98.88 204 LEU A CA 1
ATOM 1611 C C . LEU A 1 204 ? 4.327 10.514 -0.711 1.00 98.88 204 LEU A C 1
ATOM 1613 O O . LEU A 1 204 ? 3.948 10.397 0.448 1.00 98.88 204 LEU A O 1
ATOM 1617 N N . ARG A 1 205 ? 3.956 11.528 -1.492 1.00 98.88 205 ARG A N 1
ATOM 1618 C CA . ARG A 1 205 ? 3.086 12.625 -1.052 1.00 98.88 205 ARG A CA 1
ATOM 1619 C C . ARG A 1 205 ? 1.818 12.689 -1.885 1.00 98.88 205 ARG A C 1
ATOM 1621 O O . ARG A 1 205 ? 1.874 12.680 -3.113 1.00 98.88 205 ARG A O 1
ATOM 1628 N N . PHE A 1 206 ? 0.664 12.792 -1.246 1.00 98.88 206 PHE A N 1
ATOM 1629 C CA . PHE A 1 206 ? -0.606 13.025 -1.934 1.00 98.88 206 PHE A CA 1
ATOM 1630 C C . PHE A 1 206 ? -1.496 13.950 -1.113 1.00 98.88 206 PHE A C 1
ATOM 1632 O O . PHE A 1 206 ? -1.195 14.260 0.036 1.00 98.88 206 PHE A O 1
ATOM 1639 N N . LYS A 1 207 ? -2.583 14.420 -1.720 1.00 98.81 207 LYS A N 1
ATOM 1640 C CA . LYS A 1 207 ? -3.581 15.235 -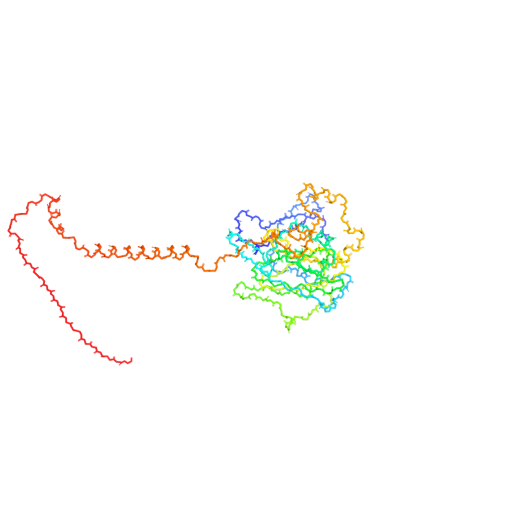1.038 1.00 98.81 207 LYS A CA 1
ATOM 1641 C C . LYS A 1 207 ? -4.836 14.403 -0.805 1.00 98.81 207 LYS A C 1
ATOM 1643 O O . LYS A 1 207 ? -5.315 13.769 -1.737 1.00 98.81 207 LYS A O 1
ATOM 1648 N N . ALA A 1 208 ? -5.379 14.439 0.405 1.00 98.62 208 ALA A N 1
ATOM 1649 C CA . ALA A 1 208 ? -6.628 13.785 0.779 1.00 98.62 208 ALA A CA 1
ATOM 1650 C C . ALA A 1 208 ? -7.860 14.547 0.232 1.00 98.62 208 ALA A C 1
ATOM 1652 O O . ALA A 1 208 ? -8.639 15.133 0.986 1.00 98.62 208 ALA A O 1
ATOM 1653 N N . ASP A 1 209 ? -8.011 14.602 -1.096 1.00 98.38 209 ASP A N 1
ATOM 1654 C CA . ASP A 1 209 ? -9.077 15.327 -1.806 1.00 98.38 209 ASP A CA 1
ATOM 1655 C C . ASP A 1 209 ? -10.168 14.438 -2.450 1.00 98.38 209 ASP A C 1
ATOM 1657 O O . ASP A 1 209 ? -11.039 14.926 -3.182 1.00 98.38 209 ASP A O 1
ATOM 1661 N N . ASN A 1 210 ? -10.167 13.142 -2.146 1.00 98.56 210 ASN A N 1
ATOM 1662 C CA . ASN A 1 210 ? -11.060 12.119 -2.674 1.00 98.56 210 ASN A CA 1
ATOM 1663 C C . ASN A 1 210 ? -11.636 11.231 -1.543 1.00 98.56 210 ASN A C 1
ATOM 1665 O O . ASN A 1 210 ? -11.143 10.121 -1.313 1.00 98.56 210 ASN A O 1
ATOM 1669 N N . PRO A 1 211 ? -12.718 11.669 -0.858 1.00 98.56 211 PRO A N 1
ATOM 1670 C CA . PRO A 1 211 ? -13.321 10.933 0.255 1.00 98.56 211 PRO A CA 1
ATOM 1671 C C . PRO A 1 211 ? -13.657 9.480 -0.101 1.00 98.56 211 PRO A C 1
ATOM 1673 O O . PRO A 1 211 ? -14.420 9.216 -1.039 1.00 98.56 211 PRO A O 1
ATOM 1676 N N . GLY A 1 212 ? -13.119 8.533 0.665 1.00 98.50 212 GLY A N 1
ATOM 1677 C CA . GLY A 1 212 ? -13.215 7.109 0.362 1.00 98.50 212 GLY A CA 1
ATOM 1678 C C . GLY A 1 212 ? -12.427 6.220 1.322 1.00 98.50 212 GLY A C 1
ATOM 1679 O O . GLY A 1 212 ? -11.885 6.669 2.328 1.00 98.50 212 GLY A O 1
ATOM 1680 N N . VAL A 1 213 ? -12.389 4.923 1.018 1.00 98.69 213 VAL A N 1
ATOM 1681 C CA . VAL A 1 213 ? -11.520 3.965 1.711 1.00 98.69 213 VAL A CA 1
ATOM 1682 C C . VAL A 1 213 ? -10.545 3.390 0.699 1.00 98.69 213 VAL A C 1
ATOM 1684 O O . VAL A 1 213 ? -10.951 2.650 -0.198 1.00 98.69 213 VAL A O 1
ATOM 1687 N N . TRP A 1 214 ? -9.270 3.721 0.862 1.00 98.81 214 TRP A N 1
ATOM 1688 C CA . TRP A 1 214 ? -8.215 3.435 -0.098 1.00 98.81 214 TRP A CA 1
ATOM 1689 C C . TRP A 1 214 ? -7.193 2.479 0.492 1.00 98.81 214 TRP A C 1
ATOM 1691 O O . TRP A 1 214 ? -6.698 2.682 1.598 1.00 98.81 214 TRP A O 1
ATOM 1701 N N . MET A 1 215 ? -6.879 1.413 -0.236 1.00 98.75 215 MET A N 1
ATOM 1702 C CA . MET A 1 215 ? -5.843 0.476 0.178 1.00 98.75 215 MET A CA 1
ATOM 1703 C C . MET A 1 215 ? -4.487 0.955 -0.339 1.00 98.75 215 MET A C 1
ATOM 1705 O O . MET A 1 215 ? -4.361 1.306 -1.514 1.00 98.75 215 MET A O 1
ATOM 1709 N N . PHE A 1 216 ? -3.483 0.949 0.534 1.00 98.94 216 PHE A N 1
ATOM 1710 C CA . PHE A 1 216 ? -2.080 1.084 0.155 1.00 98.94 216 PHE A CA 1
ATOM 1711 C C . PHE A 1 216 ? -1.388 -0.243 0.437 1.00 98.94 216 PHE A C 1
ATOM 1713 O O . PHE A 1 216 ? -1.384 -0.703 1.580 1.00 98.94 216 PHE A O 1
ATOM 1720 N N . HIS A 1 217 ? -0.875 -0.901 -0.599 1.00 98.88 217 HIS A N 1
ATOM 1721 C CA . HIS A 1 217 ? -0.403 -2.277 -0.472 1.00 98.88 217 HIS A CA 1
ATOM 1722 C C . HIS A 1 217 ? 0.685 -2.638 -1.473 1.00 98.88 217 HIS A C 1
ATOM 1724 O O . HIS A 1 217 ? 0.825 -2.001 -2.516 1.00 98.88 217 HIS A O 1
ATOM 1730 N N . CYS A 1 218 ? 1.434 -3.699 -1.173 1.00 98.69 218 CYS A N 1
ATOM 1731 C CA . CYS A 1 218 ? 2.319 -4.298 -2.161 1.00 98.69 218 CYS A CA 1
ATOM 1732 C C . CYS A 1 218 ? 1.490 -4.976 -3.262 1.00 98.69 218 CYS A C 1
ATOM 1734 O O . CYS A 1 218 ? 0.532 -5.692 -2.981 1.00 98.69 218 CYS A O 1
ATOM 1736 N N . HIS A 1 219 ? 1.851 -4.755 -4.522 1.00 98.12 219 HIS A N 1
ATOM 1737 C CA . HIS A 1 219 ? 1.167 -5.298 -5.695 1.00 98.12 219 HIS A CA 1
ATOM 1738 C C . HIS A 1 219 ? 1.743 -6.659 -6.145 1.00 98.12 219 HIS A C 1
ATOM 1740 O O . HIS A 1 219 ? 1.385 -7.191 -7.197 1.00 98.12 219 HIS A O 1
ATOM 1746 N N . ILE A 1 220 ? 2.632 -7.255 -5.348 1.00 98.31 220 ILE A N 1
ATOM 1747 C CA . ILE A 1 220 ? 2.957 -8.678 -5.463 1.00 98.31 220 ILE A CA 1
ATOM 1748 C C . ILE A 1 220 ? 1.846 -9.437 -4.739 1.00 98.31 220 ILE A C 1
ATOM 1750 O O . ILE A 1 220 ? 1.723 -9.326 -3.522 1.00 98.31 220 ILE A O 1
ATOM 1754 N N . GLU A 1 221 ? 1.047 -10.197 -5.492 1.00 97.44 221 GLU A N 1
ATOM 1755 C CA . GLU A 1 221 ? -0.131 -10.925 -4.985 1.00 97.44 221 GLU A CA 1
ATOM 1756 C C . GLU A 1 221 ? 0.177 -11.739 -3.722 1.00 97.44 221 GLU A C 1
ATOM 1758 O O . GLU A 1 221 ? -0.578 -11.691 -2.757 1.00 97.44 221 GLU A O 1
ATOM 1763 N N . TRP A 1 222 ? 1.325 -12.419 -3.687 1.00 97.06 222 TRP A N 1
ATOM 1764 C CA . TRP A 1 222 ? 1.750 -13.211 -2.532 1.00 97.06 222 TRP A CA 1
ATOM 1765 C C . TRP A 1 222 ? 1.958 -12.350 -1.284 1.00 97.06 222 TRP A C 1
ATOM 1767 O O . TRP A 1 222 ? 1.456 -12.690 -0.221 1.00 97.06 222 TRP A O 1
ATOM 1777 N N . HIS A 1 223 ? 2.622 -11.199 -1.416 1.00 98.25 223 HIS A N 1
ATOM 1778 C CA . HIS A 1 223 ? 2.850 -10.299 -0.285 1.00 98.25 223 HIS A CA 1
ATOM 1779 C C . HIS A 1 223 ? 1.547 -9.646 0.195 1.00 98.25 223 HIS A C 1
ATOM 1781 O O . HIS A 1 223 ? 1.375 -9.435 1.395 1.00 98.25 223 HIS A O 1
ATOM 1787 N N . LEU A 1 224 ? 0.615 -9.346 -0.718 1.00 98.19 224 LEU A N 1
ATOM 1788 C CA . LEU A 1 224 ? -0.721 -8.874 -0.349 1.00 98.19 224 LEU A CA 1
ATOM 1789 C C . LEU A 1 224 ? -1.493 -9.946 0.431 1.00 98.19 224 LEU A C 1
ATOM 1791 O O . LEU A 1 224 ? -2.062 -9.633 1.474 1.00 98.19 224 LEU A O 1
ATOM 1795 N N . ASP A 1 225 ? -1.476 -11.198 -0.032 1.00 97.44 225 ASP A N 1
ATOM 1796 C CA . ASP A 1 225 ? -2.115 -12.333 0.654 1.00 97.44 225 ASP A CA 1
ATOM 1797 C C . ASP A 1 225 ? -1.468 -12.617 2.025 1.00 97.44 225 ASP A C 1
ATOM 1799 O O . ASP A 1 225 ? -2.145 -12.970 2.989 1.00 97.44 225 ASP A O 1
ATOM 1803 N N . GLN A 1 226 ? -0.166 -12.348 2.158 1.00 98.06 226 GLN A N 1
ATOM 1804 C CA . GLN A 1 226 ? 0.571 -12.361 3.428 1.00 98.06 226 GLN A CA 1
ATOM 1805 C C . GLN A 1 226 ? 0.298 -11.136 4.325 1.00 98.06 226 GLN A C 1
ATOM 1807 O O . GLN A 1 226 ? 0.829 -11.061 5.437 1.00 98.06 226 GLN A O 1
ATOM 1812 N N . GLY A 1 227 ? -0.525 -10.185 3.872 1.00 98.25 227 GLY A N 1
ATOM 1813 C CA . GLY A 1 227 ? -1.033 -9.063 4.661 1.00 98.25 227 GLY A CA 1
ATOM 1814 C C . GLY A 1 227 ? -0.259 -7.748 4.532 1.00 98.25 227 GLY A C 1
ATOM 1815 O O . GLY A 1 227 ? -0.384 -6.894 5.413 1.00 98.25 227 GLY A O 1
ATOM 1816 N N . LEU A 1 228 ? 0.520 -7.541 3.463 1.00 98.62 228 LEU A N 1
ATOM 1817 C CA . LEU A 1 228 ? 1.301 -6.314 3.256 1.00 98.62 228 LEU A CA 1
ATOM 1818 C C . LEU A 1 228 ? 0.444 -5.133 2.760 1.00 98.62 228 LEU A C 1
ATOM 1820 O O . LEU A 1 228 ? 0.564 -4.688 1.613 1.00 98.62 228 LEU A O 1
ATOM 1824 N N . ALA A 1 229 ? -0.443 -4.641 3.628 1.00 98.69 229 ALA A N 1
ATOM 1825 C CA . ALA A 1 229 ? -1.377 -3.562 3.327 1.00 98.69 229 ALA A CA 1
ATOM 1826 C C . ALA A 1 229 ? -1.708 -2.686 4.547 1.00 98.69 229 ALA A C 1
ATOM 1828 O O . ALA A 1 229 ? -1.669 -3.130 5.696 1.00 98.69 229 ALA A O 1
ATOM 1829 N N . ILE A 1 230 ? -2.099 -1.443 4.270 1.00 98.75 230 ILE A N 1
ATOM 1830 C CA . ILE A 1 230 ? -2.791 -0.538 5.195 1.00 98.75 230 ILE A CA 1
ATOM 1831 C C . ILE A 1 230 ? -4.067 -0.008 4.535 1.00 98.75 230 ILE A C 1
ATOM 1833 O O . ILE A 1 230 ? -4.211 -0.044 3.308 1.00 98.75 230 ILE A O 1
ATOM 1837 N N . LEU A 1 231 ? -4.986 0.518 5.345 1.00 98.69 231 LEU A N 1
ATOM 1838 C CA . LEU A 1 231 ? -6.189 1.194 4.858 1.00 98.69 231 LEU A CA 1
ATOM 1839 C C . LEU A 1 231 ? -6.161 2.678 5.209 1.00 98.69 231 LEU A C 1
ATOM 1841 O O . LEU A 1 231 ? -5.945 3.051 6.357 1.00 98.69 231 LEU A O 1
ATOM 1845 N N . LEU A 1 232 ? -6.457 3.525 4.235 1.00 98.81 232 LEU A N 1
ATOM 1846 C CA . LEU A 1 232 ? -6.636 4.958 4.413 1.00 98.81 232 LEU A CA 1
ATOM 1847 C C . LEU A 1 232 ? -8.132 5.256 4.343 1.00 98.81 232 LEU A C 1
ATOM 1849 O O . LEU A 1 232 ? -8.775 5.026 3.322 1.00 98.81 232 LEU A O 1
ATOM 1853 N N . VAL A 1 233 ? -8.704 5.710 5.453 1.00 98.81 233 VAL A N 1
ATOM 1854 C CA . VAL A 1 233 ? -10.103 6.123 5.555 1.00 98.81 233 VAL A CA 1
ATOM 1855 C C . VAL A 1 233 ? -10.148 7.639 5.471 1.00 98.81 233 VAL A C 1
ATOM 1857 O O . VAL A 1 233 ? -9.897 8.345 6.447 1.00 98.81 233 VAL A O 1
ATOM 1860 N N . GLU A 1 234 ? -10.446 8.130 4.283 1.00 98.75 234 GLU A N 1
ATOM 1861 C CA . GLU A 1 234 ? -10.337 9.533 3.925 1.00 98.75 234 GLU A CA 1
ATOM 1862 C C . GLU A 1 234 ? -11.679 10.247 4.048 1.00 98.75 234 GLU A C 1
ATOM 1864 O O . GLU A 1 234 ? -12.657 9.846 3.415 1.00 98.75 234 GLU A O 1
ATOM 1869 N N . ASP A 1 235 ? -11.721 11.293 4.880 1.00 98.44 235 ASP A N 1
ATOM 1870 C CA . ASP A 1 235 ? -12.921 12.079 5.190 1.00 98.44 235 ASP A CA 1
ATOM 1871 C C . ASP A 1 235 ? -14.185 11.210 5.388 1.00 98.44 235 ASP A C 1
ATOM 1873 O O . ASP A 1 235 ? -15.170 11.317 4.646 1.00 98.44 235 ASP A O 1
ATOM 1877 N N . PRO A 1 236 ? -14.213 10.336 6.415 1.00 98.44 236 PRO A N 1
ATOM 1878 C CA . PRO A 1 236 ? -15.347 9.441 6.641 1.00 98.44 236 PRO A CA 1
ATOM 1879 C C . PRO A 1 236 ? -16.671 10.180 6.885 1.00 98.44 236 PRO A C 1
ATOM 1881 O O . PRO A 1 236 ? -17.750 9.636 6.647 1.00 98.44 236 PRO A O 1
ATOM 1884 N N . ILE A 1 237 ? -16.615 11.435 7.337 1.00 98.19 237 ILE A N 1
ATOM 1885 C CA . ILE A 1 237 ? -17.803 12.276 7.504 1.00 98.19 237 ILE A CA 1
ATOM 1886 C C . ILE A 1 237 ? -18.288 12.811 6.149 1.00 98.19 237 ILE A C 1
ATOM 1888 O O . ILE A 1 237 ? -19.500 12.889 5.928 1.00 98.19 237 ILE A O 1
ATOM 1892 N N . GLY A 1 238 ? -17.383 13.160 5.234 1.00 97.75 238 GLY A N 1
ATOM 1893 C CA . GLY A 1 238 ? -17.694 13.456 3.836 1.00 97.75 238 GLY A CA 1
ATOM 1894 C C . GLY A 1 238 ? -18.344 12.273 3.128 1.00 97.75 238 GLY A C 1
ATOM 1895 O O . GLY A 1 238 ? -19.402 12.452 2.518 1.00 97.75 238 GLY A O 1
ATOM 1896 N N . ILE A 1 239 ? -17.800 11.062 3.314 1.00 97.88 239 ILE A N 1
ATOM 1897 C CA . ILE A 1 239 ? -18.380 9.803 2.809 1.00 97.88 239 ILE A CA 1
ATOM 1898 C C . ILE A 1 239 ? -19.848 9.670 3.241 1.00 97.88 239 ILE A C 1
ATOM 1900 O O . ILE A 1 239 ? -20.742 9.463 2.418 1.00 97.88 239 ILE A O 1
ATOM 1904 N N . GLN A 1 240 ? -20.128 9.848 4.536 1.00 98.19 240 GLN A N 1
ATOM 1905 C CA . GLN A 1 240 ? -21.487 9.746 5.082 1.00 98.19 240 GLN A CA 1
ATOM 1906 C C . GLN A 1 240 ? -22.449 10.808 4.533 1.00 98.19 240 GLN A C 1
ATOM 1908 O O . GLN A 1 240 ? -23.645 10.543 4.402 1.00 98.19 240 GLN A O 1
ATOM 1913 N N . LYS A 1 241 ? -21.958 12.017 4.239 1.00 97.62 241 LYS A N 1
ATOM 1914 C CA . LYS A 1 241 ? -22.782 13.141 3.770 1.00 97.62 241 LYS A CA 1
ATOM 1915 C C . LYS A 1 241 ? -23.069 13.094 2.272 1.00 97.62 241 LYS A C 1
ATOM 1917 O O . LYS A 1 241 ? -24.048 13.711 1.845 1.00 97.62 241 LYS A O 1
ATOM 1922 N N . ASP A 1 242 ? -22.254 12.403 1.475 1.00 97.38 242 ASP A N 1
ATOM 1923 C CA . ASP A 1 242 ? -22.466 12.310 0.033 1.00 97.38 242 ASP A CA 1
ATOM 1924 C C . ASP A 1 242 ? -23.572 11.285 -0.297 1.00 97.38 242 ASP A C 1
ATOM 1926 O O . ASP A 1 242 ? -23.394 10.077 -0.097 1.00 97.38 242 ASP A O 1
ATOM 1930 N N . PRO A 1 243 ? -24.725 11.713 -0.854 1.00 96.31 243 PRO A N 1
ATOM 1931 C CA . PRO A 1 243 ? -25.797 10.795 -1.230 1.00 96.31 243 PRO A CA 1
ATOM 1932 C C . PRO A 1 243 ? -25.382 9.791 -2.319 1.00 96.31 243 PRO A C 1
ATOM 1934 O O . PRO A 1 243 ? -26.034 8.760 -2.470 1.00 96.31 243 PRO A O 1
ATOM 1937 N N . ARG A 1 244 ? -24.317 10.068 -3.083 1.00 96.31 244 ARG A N 1
ATOM 1938 C CA . ARG A 1 244 ? -23.795 9.180 -4.134 1.00 96.31 244 ARG A CA 1
ATOM 1939 C C . ARG A 1 244 ? -22.964 8.026 -3.576 1.00 96.31 244 ARG A C 1
ATOM 1941 O O . ARG A 1 244 ? -22.809 7.029 -4.271 1.00 96.31 244 ARG A O 1
ATOM 1948 N N . GLN A 1 245 ? -22.446 8.158 -2.354 1.00 95.62 245 GLN A N 1
ATOM 1949 C CA . GLN A 1 245 ? -21.626 7.133 -1.702 1.00 95.62 245 GLN A CA 1
ATOM 1950 C C . GLN A 1 245 ? -22.439 6.180 -0.814 1.00 95.62 245 GLN A C 1
ATOM 1952 O O . GLN A 1 245 ? -21.902 5.222 -0.262 1.00 95.62 245 GLN A O 1
ATOM 1957 N N . GLN A 1 246 ? -23.749 6.402 -0.696 1.00 96.19 246 GLN A N 1
ATOM 1958 C CA . GLN A 1 246 ? -24.615 5.544 0.104 1.00 96.19 246 GLN A CA 1
ATOM 1959 C C . GLN A 1 246 ? -24.730 4.147 -0.512 1.00 96.19 246 GLN A C 1
ATOM 1961 O O . GLN A 1 246 ? -24.875 3.979 -1.726 1.00 96.19 246 GLN A O 1
ATOM 1966 N N . ILE A 1 247 ? -24.718 3.132 0.349 1.00 95.19 247 ILE A N 1
ATOM 1967 C CA . ILE A 1 247 ? -24.858 1.735 -0.059 1.00 95.19 247 ILE A CA 1
ATOM 1968 C C . ILE A 1 247 ? -26.198 1.501 -0.784 1.00 95.19 247 ILE A C 1
ATOM 1970 O O . ILE A 1 247 ? -27.280 1.804 -0.274 1.00 95.19 247 ILE A O 1
ATOM 1974 N N . THR A 1 248 ? -26.134 0.916 -1.981 1.00 96.62 248 THR A N 1
ATOM 1975 C CA . THR A 1 248 ? -27.321 0.589 -2.785 1.00 96.62 248 THR A CA 1
ATOM 1976 C C . THR A 1 248 ? -28.003 -0.694 -2.304 1.00 96.62 248 THR A C 1
ATOM 1978 O O . THR A 1 248 ? -27.366 -1.575 -1.723 1.00 96.62 248 THR A O 1
ATOM 1981 N N . ASP A 1 249 ? -29.290 -0.863 -2.621 1.00 97.25 249 ASP A N 1
ATOM 1982 C CA . ASP A 1 249 ? -30.020 -2.105 -2.318 1.00 97.25 249 ASP A CA 1
ATOM 1983 C C . ASP A 1 249 ? -29.380 -3.332 -2.978 1.00 97.25 249 ASP A C 1
ATOM 1985 O O . ASP A 1 249 ? -29.380 -4.422 -2.407 1.00 97.25 249 ASP A O 1
ATOM 1989 N N . ASN A 1 250 ? -28.787 -3.165 -4.165 1.00 98.00 250 ASN A N 1
ATOM 1990 C CA . ASN A 1 250 ? -28.070 -4.249 -4.824 1.00 98.00 250 ASN A CA 1
ATOM 1991 C C . ASN A 1 250 ? -26.832 -4.682 -4.025 1.00 98.00 250 ASN A C 1
ATOM 1993 O O . ASN A 1 250 ? -26.616 -5.880 -3.859 1.00 98.00 250 ASN A O 1
ATOM 1997 N N . HIS A 1 251 ? -26.062 -3.734 -3.485 1.00 97.38 251 HIS A N 1
ATOM 1998 C CA . HIS A 1 251 ? -24.895 -4.053 -2.665 1.00 97.38 251 HIS A CA 1
ATOM 1999 C C . HIS A 1 251 ? -25.297 -4.731 -1.346 1.00 97.38 251 HIS A C 1
ATOM 2001 O O . HIS A 1 251 ? -24.710 -5.749 -0.987 1.00 97.38 251 HIS A O 1
ATOM 2007 N N . LYS A 1 252 ? -26.369 -4.265 -0.683 1.00 97.12 252 LYS A N 1
ATOM 2008 C CA . LYS A 1 252 ? -26.927 -4.937 0.511 1.00 97.12 252 LYS A CA 1
ATOM 2009 C C . LYS A 1 252 ? -27.308 -6.389 0.226 1.00 97.12 252 LYS A C 1
ATOM 2011 O O . LYS A 1 252 ? -26.924 -7.282 0.973 1.00 97.12 252 LYS A O 1
ATOM 2016 N N . GLN A 1 253 ? -27.991 -6.643 -0.893 1.00 97.88 253 GLN A N 1
ATOM 2017 C CA . GLN A 1 253 ? -28.354 -8.003 -1.308 1.00 97.88 253 GLN A CA 1
ATOM 2018 C C . GLN A 1 253 ? -27.130 -8.886 -1.579 1.00 97.88 253 GLN A C 1
ATOM 2020 O O . GLN A 1 253 ? -27.189 -10.095 -1.358 1.00 97.88 253 GLN A O 1
ATOM 2025 N N . ILE A 1 254 ? -26.028 -8.318 -2.082 1.00 98.00 254 ILE A N 1
ATOM 2026 C CA . ILE A 1 254 ? -24.769 -9.053 -2.254 1.00 98.00 254 ILE A CA 1
ATOM 2027 C C . ILE A 1 254 ? -24.214 -9.438 -0.883 1.00 98.00 254 ILE A C 1
ATOM 2029 O O . ILE A 1 254 ? -23.984 -10.625 -0.665 1.00 98.00 254 ILE A O 1
ATOM 2033 N N . CYS A 1 255 ? -24.085 -8.481 0.044 1.00 97.81 255 CYS A N 1
ATOM 2034 C CA . CYS A 1 255 ? -23.649 -8.720 1.423 1.00 97.81 255 CYS A CA 1
ATOM 2035 C C . CYS A 1 255 ? -24.472 -9.832 2.098 1.00 97.81 255 CYS A C 1
ATOM 2037 O O . CYS A 1 255 ? -23.909 -10.794 2.617 1.00 97.81 255 CYS A O 1
ATOM 2039 N N . GLU A 1 256 ? -25.802 -9.771 1.990 1.00 97.12 256 GLU A N 1
ATOM 2040 C CA . GLU A 1 256 ? -26.712 -10.798 2.512 1.00 97.12 256 GLU A CA 1
ATOM 2041 C C . GLU A 1 256 ? -26.475 -12.180 1.885 1.00 97.12 256 GLU A C 1
ATOM 2043 O O . GLU A 1 256 ? -26.483 -13.187 2.592 1.00 97.12 256 GLU A O 1
ATOM 2048 N N . LYS A 1 257 ? -26.228 -12.250 0.569 1.00 97.88 257 LYS A N 1
ATOM 2049 C CA . LYS A 1 257 ? -25.961 -13.516 -0.136 1.00 97.88 257 LYS A CA 1
ATOM 2050 C C . LYS A 1 257 ? -24.625 -14.145 0.237 1.00 97.88 257 LYS A C 1
ATOM 2052 O O . LYS A 1 257 ? -24.542 -15.371 0.268 1.00 97.88 257 LYS A O 1
ATOM 2057 N N . VAL A 1 258 ? -23.594 -13.336 0.483 1.00 97.19 258 VAL A N 1
ATOM 2058 C CA . VAL A 1 258 ? -22.263 -13.830 0.876 1.00 97.19 258 VAL A CA 1
ATOM 2059 C C . VAL A 1 258 ? -22.100 -13.963 2.393 1.00 97.19 258 VAL A C 1
ATOM 2061 O O . VAL A 1 258 ? -21.053 -14.403 2.854 1.00 97.19 258 VAL A O 1
ATOM 2064 N N . GLY A 1 259 ? -23.130 -13.620 3.175 1.00 96.81 259 GLY A N 1
ATOM 2065 C CA . GLY A 1 259 ? -23.111 -13.729 4.635 1.00 96.81 259 GLY A CA 1
ATOM 2066 C C . GLY A 1 259 ? -22.223 -12.691 5.327 1.00 96.81 259 GLY A C 1
ATOM 2067 O O . GLY A 1 259 ? -21.764 -12.935 6.441 1.00 96.81 259 GLY A O 1
ATOM 2068 N N . VAL A 1 260 ? -21.980 -11.549 4.683 1.00 96.88 260 VAL A N 1
ATOM 2069 C CA . VAL A 1 260 ? -21.178 -10.442 5.221 1.00 96.88 260 VAL A CA 1
ATOM 2070 C C . VAL A 1 260 ? -22.121 -9.359 5.759 1.00 96.88 260 VAL A C 1
ATOM 2072 O O . VAL A 1 260 ? -23.025 -8.939 5.032 1.00 96.88 260 VAL A O 1
ATOM 2075 N N . PRO A 1 261 ? -21.964 -8.884 7.008 1.00 96.75 261 PRO A N 1
ATOM 2076 C CA . PRO A 1 261 ? -22.751 -7.762 7.509 1.00 96.75 261 PRO A CA 1
ATOM 2077 C C . PRO A 1 261 ? -22.420 -6.474 6.748 1.00 96.75 261 PRO A C 1
ATOM 2079 O O . PRO A 1 261 ? -21.270 -6.222 6.396 1.00 96.75 261 PRO A O 1
ATOM 2082 N N . TRP A 1 262 ? -23.435 -5.643 6.523 1.00 96.06 262 TRP A N 1
ATOM 2083 C CA . TRP A 1 262 ? -23.296 -4.341 5.862 1.00 96.06 262 TRP A CA 1
ATOM 2084 C C . TRP A 1 262 ? -23.413 -3.149 6.830 1.00 96.06 262 TRP A C 1
ATOM 2086 O O . TRP A 1 262 ? -23.460 -2.004 6.391 1.00 96.06 262 TRP A O 1
ATOM 2096 N N . GLU A 1 263 ? -23.420 -3.421 8.138 1.00 96.75 263 GLU A N 1
ATOM 2097 C CA . GLU A 1 263 ? -23.321 -2.442 9.226 1.00 96.75 263 GLU A CA 1
ATOM 2098 C C . GLU A 1 263 ? -22.470 -3.015 10.364 1.00 96.75 263 GLU A C 1
ATOM 2100 O O . GLU A 1 263 ? -22.501 -4.223 10.624 1.00 96.75 263 GLU A O 1
ATOM 2105 N N . GLY A 1 264 ? -21.785 -2.138 11.094 1.00 97.75 264 GLY A N 1
ATOM 2106 C CA . GLY A 1 264 ? -21.000 -2.480 12.279 1.00 97.75 264 GLY A CA 1
ATOM 2107 C C . GLY A 1 264 ? -19.522 -2.140 12.140 1.00 97.75 264 GLY A C 1
ATOM 2108 O O . GLY A 1 264 ? -19.065 -1.752 11.075 1.00 97.75 264 GLY A O 1
ATOM 2109 N N . ASN A 1 265 ? -18.785 -2.254 13.240 1.00 98.31 265 ASN A N 1
ATOM 2110 C CA . ASN A 1 265 ? -17.333 -2.080 13.267 1.00 98.31 265 ASN A CA 1
ATOM 2111 C C . ASN A 1 265 ? -16.593 -3.298 12.680 1.00 98.31 265 ASN A C 1
ATOM 2113 O O . ASN A 1 265 ? -17.206 -4.294 12.294 1.00 98.31 265 ASN A O 1
ATOM 2117 N N . ALA A 1 266 ? -15.261 -3.273 12.683 1.00 98.19 266 ALA A N 1
ATOM 2118 C CA . ALA A 1 266 ? -14.439 -4.379 12.184 1.00 98.19 266 ALA A CA 1
ATOM 2119 C C . ALA A 1 266 ? -14.674 -5.742 12.864 1.00 98.19 266 ALA A C 1
ATOM 2121 O O . ALA A 1 266 ? -14.395 -6.785 12.268 1.00 98.19 266 ALA A O 1
ATOM 2122 N N . ALA A 1 267 ? -15.237 -5.758 14.077 1.00 98.00 267 ALA A N 1
ATOM 2123 C CA . ALA A 1 267 ? -15.641 -6.974 14.782 1.00 98.00 267 ALA A CA 1
ATOM 2124 C C . ALA A 1 267 ? -17.074 -7.440 14.458 1.00 98.00 267 ALA A C 1
ATOM 2126 O O . ALA A 1 267 ? -17.501 -8.493 14.937 1.00 98.00 267 ALA A O 1
ATOM 2127 N N . GLY A 1 268 ? -17.828 -6.685 13.654 1.00 97.44 268 GLY A N 1
ATOM 2128 C CA . GLY A 1 268 ? -19.241 -6.942 13.374 1.00 97.44 268 GLY A CA 1
ATOM 2129 C C . GLY A 1 268 ? -20.199 -6.430 14.448 1.00 97.44 268 GLY A C 1
ATOM 2130 O O . GLY A 1 268 ? -21.347 -6.867 14.496 1.00 97.44 268 GLY A O 1
ATOM 2131 N N . ASN A 1 269 ? -19.758 -5.527 15.329 1.00 96.88 269 ASN A N 1
ATOM 2132 C CA . ASN A 1 269 ? -20.621 -4.915 16.334 1.00 96.88 269 ASN A CA 1
ATOM 2133 C C . ASN A 1 269 ? -21.272 -3.639 15.788 1.00 96.88 269 ASN A C 1
ATOM 2135 O O . ASN A 1 269 ? -20.584 -2.671 15.476 1.00 96.88 269 ASN A O 1
ATOM 2139 N N . ASN A 1 270 ? -22.604 -3.631 15.709 1.00 95.81 270 ASN A N 1
ATOM 2140 C CA . ASN A 1 270 ? -23.410 -2.501 15.234 1.00 95.81 270 ASN A CA 1
ATOM 2141 C C . ASN A 1 270 ? -24.177 -1.766 16.350 1.00 95.81 270 ASN A C 1
ATOM 2143 O O . ASN A 1 270 ? -25.019 -0.918 16.067 1.00 95.81 270 ASN A O 1
ATOM 2147 N N . LYS A 1 271 ? -23.922 -2.101 17.621 1.00 94.44 271 LYS A N 1
ATOM 2148 C CA . LYS A 1 271 ? -24.528 -1.434 18.788 1.00 94.44 271 LYS A CA 1
ATOM 2149 C C . LYS A 1 271 ? -23.529 -0.564 19.532 1.00 94.44 271 LYS A C 1
ATOM 2151 O O . LYS A 1 271 ? -23.878 0.526 19.967 1.00 94.44 271 LYS A O 1
ATOM 2156 N N . ASP A 1 272 ? -22.312 -1.073 19.689 1.00 94.69 272 ASP A N 1
ATOM 2157 C CA . ASP A 1 272 ? -21.206 -0.373 20.332 1.00 94.69 272 ASP A CA 1
ATOM 2158 C C . ASP A 1 272 ? -19.969 -0.477 19.437 1.00 94.69 272 ASP A C 1
ATOM 2160 O O . ASP A 1 272 ? -19.252 -1.479 19.440 1.00 94.69 272 ASP A O 1
ATOM 2164 N N . PHE A 1 273 ? -19.754 0.561 18.631 1.00 96.38 273 PHE A N 1
ATOM 2165 C CA . PHE A 1 273 ? -18.710 0.580 17.608 1.00 96.38 273 PHE A CA 1
ATOM 2166 C C . PHE A 1 273 ? -17.290 0.561 18.188 1.00 96.38 273 PHE A C 1
ATOM 2168 O O . PHE A 1 273 ? -16.355 0.227 17.464 1.00 96.38 273 PHE A O 1
ATOM 2175 N N . LEU A 1 274 ? -17.113 0.845 19.483 1.00 96.62 274 LEU A N 1
ATOM 2176 C CA . LEU A 1 274 ? -15.802 0.830 20.141 1.00 96.62 274 LEU A CA 1
ATOM 2177 C C . LEU A 1 274 ? -15.459 -0.534 20.761 1.00 96.62 274 LEU A C 1
ATOM 2179 O O . LEU A 1 274 ? -14.342 -0.734 21.235 1.00 96.62 274 LEU A O 1
ATOM 2183 N N . VAL A 1 275 ? -16.390 -1.493 20.749 1.00 97.31 275 VAL A N 1
ATOM 2184 C CA . VAL A 1 275 ? -16.159 -2.850 21.259 1.00 97.31 275 VAL A CA 1
ATOM 2185 C C . VAL A 1 275 ? -15.777 -3.783 20.113 1.00 97.31 275 VAL A C 1
ATOM 2187 O O . VAL A 1 275 ? -16.627 -4.196 19.322 1.00 97.31 275 VAL A O 1
ATOM 2190 N N . LEU A 1 276 ? -14.501 -4.173 20.077 1.00 97.25 276 LEU A N 1
ATOM 2191 C CA . LEU A 1 276 ? -13.909 -5.052 19.058 1.00 97.25 276 LEU A CA 1
ATOM 2192 C C . LEU A 1 276 ? -13.831 -6.533 19.473 1.00 97.25 276 LEU A C 1
ATOM 2194 O O . LEU A 1 276 ? -13.023 -7.304 18.962 1.00 97.25 276 LEU A O 1
ATOM 2198 N N . THR A 1 277 ? -14.654 -6.964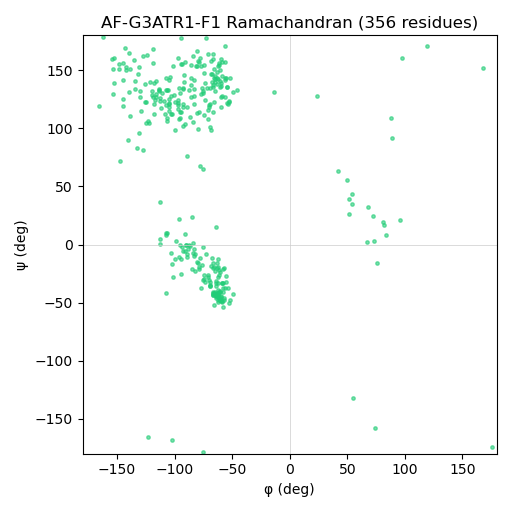 20.433 1.00 96.44 277 THR A N 1
ATOM 2199 C CA . THR A 1 277 ? -14.615 -8.359 20.900 1.00 96.44 277 THR A CA 1
ATOM 2200 C C . THR A 1 277 ? -14.908 -9.323 19.753 1.00 96.44 277 THR A C 1
ATOM 2202 O O . THR A 1 277 ? -16.001 -9.320 19.189 1.00 96.44 277 THR A O 1
ATOM 2205 N N . GLY A 1 278 ? -13.935 -10.183 19.451 1.00 95.25 278 GLY A N 1
ATOM 2206 C CA . GLY A 1 278 ? -14.030 -11.152 18.367 1.00 95.25 278 GLY A CA 1
ATOM 2207 C C . GLY A 1 278 ? -13.721 -10.577 16.988 1.00 95.25 278 GLY A C 1
ATOM 2208 O O . GLY A 1 278 ? -14.147 -11.187 16.012 1.00 95.25 278 GLY A O 1
ATOM 2209 N N . GLU A 1 279 ? -13.032 -9.438 16.875 1.00 97.62 279 GLU A N 1
ATOM 2210 C CA . GLU A 1 279 ? -12.427 -9.032 15.602 1.00 97.62 279 GLU A CA 1
ATOM 2211 C C . GLU A 1 279 ? -11.482 -10.111 15.053 1.00 97.62 279 GLU A C 1
ATOM 2213 O O . GLU A 1 279 ? -10.989 -10.971 15.791 1.00 97.62 279 GLU A O 1
ATOM 2218 N N . ASN A 1 280 ? -11.257 -10.080 13.741 1.00 97.94 280 ASN A N 1
ATOM 2219 C CA . ASN A 1 280 ? -10.231 -10.915 13.138 1.00 97.94 280 ASN A CA 1
ATOM 2220 C C . ASN A 1 280 ? -8.866 -10.297 13.461 1.00 97.94 280 ASN A C 1
ATOM 2222 O O . ASN A 1 280 ? -8.675 -9.097 13.283 1.00 97.94 280 ASN A O 1
ATOM 2226 N N . VAL A 1 281 ? -7.930 -11.119 13.926 1.00 97.25 281 VAL A N 1
ATOM 2227 C CA . VAL A 1 281 ? -6.563 -10.705 14.258 1.00 97.25 281 VAL A CA 1
ATOM 2228 C C . VAL A 1 281 ? -5.568 -11.659 13.617 1.00 97.25 281 VAL A C 1
ATOM 2230 O O . VAL A 1 281 ? -5.880 -12.835 13.414 1.00 9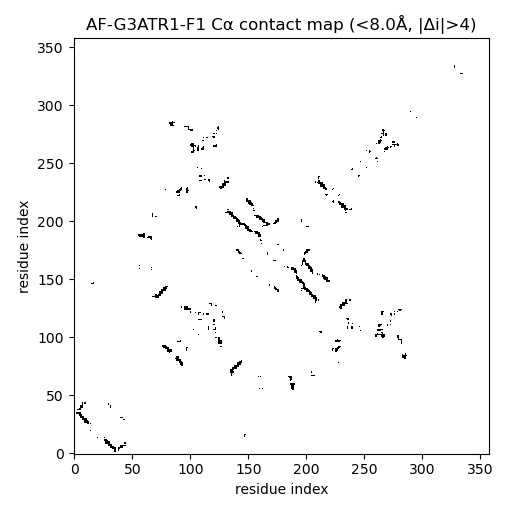7.25 281 VAL A O 1
ATOM 2233 N N . GLN A 1 282 ? -4.366 -11.162 13.338 1.00 95.94 282 GLN A N 1
ATOM 2234 C CA . GLN A 1 282 ? -3.246 -11.985 12.894 1.00 95.94 282 GLN A CA 1
ATOM 2235 C C . GLN A 1 282 ? -2.897 -13.056 13.940 1.00 95.94 282 GLN A C 1
ATOM 2237 O O . GLN A 1 282 ? -3.196 -12.924 15.135 1.00 95.94 282 GLN A O 1
ATOM 2242 N N . HIS A 1 283 ? -2.206 -14.109 13.508 1.00 95.44 283 HIS A N 1
ATOM 2243 C CA . HIS A 1 283 ? -1.704 -15.129 14.422 1.00 95.44 283 HIS A CA 1
ATOM 2244 C C . HIS A 1 283 ? -0.728 -14.539 15.457 1.00 95.44 283 HIS A C 1
ATOM 2246 O O . HIS A 1 283 ? -0.026 -13.554 15.227 1.00 95.44 283 HIS A O 1
ATOM 2252 N N . SER A 1 284 ? -0.676 -15.138 16.648 1.00 93.44 284 SER A N 1
ATOM 2253 C CA . SER A 1 284 ? 0.291 -14.722 17.671 1.00 93.44 284 SER A CA 1
ATOM 2254 C C . SER A 1 284 ? 1.721 -14.960 17.189 1.00 93.44 284 SER A C 1
ATOM 2256 O O . SER A 1 284 ? 1.967 -15.924 16.474 1.00 93.44 284 SER A O 1
ATOM 2258 N N . ARG A 1 285 ? 2.674 -14.122 17.610 1.00 90.31 285 ARG A N 1
ATOM 2259 C CA . ARG A 1 285 ? 4.105 -14.319 17.320 1.00 90.31 285 ARG A CA 1
ATOM 2260 C C . ARG A 1 285 ? 4.609 -15.659 17.869 1.00 90.31 285 ARG A C 1
ATOM 2262 O O . ARG A 1 285 ? 4.049 -16.205 18.825 1.00 90.31 285 ARG A O 1
ATOM 2269 N N . LEU A 1 286 ? 5.704 -16.157 17.293 1.00 84.75 286 LEU A N 1
ATOM 2270 C CA . LEU A 1 286 ? 6.434 -17.298 17.843 1.00 84.75 286 LEU A CA 1
ATOM 2271 C C . LEU A 1 286 ? 6.865 -17.011 19.298 1.00 84.75 286 LEU A C 1
ATOM 2273 O O . LEU A 1 286 ? 7.232 -15.879 19.625 1.00 84.75 286 LEU A O 1
ATOM 2277 N N . PRO A 1 287 ? 6.814 -18.011 20.199 1.00 80.75 287 PRO A N 1
ATOM 2278 C CA . PRO A 1 287 ? 7.238 -17.827 21.580 1.00 80.75 287 PRO A CA 1
ATOM 2279 C C . PRO A 1 287 ? 8.716 -17.434 21.635 1.00 80.75 287 PRO A C 1
ATOM 2281 O O . PRO A 1 287 ? 9.557 -18.037 20.969 1.00 80.75 287 PRO A O 1
ATOM 2284 N N . THR A 1 288 ? 9.045 -16.443 22.461 1.00 76.88 288 THR A N 1
ATOM 2285 C CA . THR A 1 288 ? 10.432 -16.023 22.655 1.00 76.88 288 THR A CA 1
ATOM 2286 C C . THR A 1 288 ? 11.210 -17.102 23.414 1.00 76.88 288 THR A C 1
ATOM 2288 O O . THR A 1 288 ? 10.888 -17.461 24.548 1.00 76.88 288 THR A O 1
ATOM 2291 N N . GLY A 1 289 ? 12.261 -17.633 22.786 1.00 75.06 289 GLY A N 1
ATOM 2292 C CA . GLY A 1 289 ? 13.147 -18.630 23.390 1.00 75.06 289 GLY A CA 1
ATOM 2293 C C . GLY A 1 289 ? 12.551 -20.041 23.501 1.00 75.06 289 GLY A C 1
ATOM 2294 O O . GLY A 1 289 ? 11.657 -20.442 22.758 1.00 75.06 289 GLY A O 1
ATOM 2295 N N . PHE A 1 290 ? 13.094 -20.847 24.420 1.00 71.75 290 PHE A N 1
ATOM 2296 C CA . PHE A 1 290 ? 12.654 -22.231 24.595 1.00 71.75 290 PHE A CA 1
ATOM 2297 C C . PHE A 1 290 ? 11.282 -22.301 25.272 1.00 71.75 290 PHE A C 1
ATOM 2299 O O . PHE A 1 290 ? 11.101 -21.859 26.406 1.00 71.75 290 PHE A O 1
ATOM 2306 N N . THR A 1 291 ? 10.332 -22.973 24.622 1.00 81.94 291 THR A N 1
ATOM 2307 C CA . THR A 1 291 ? 9.077 -23.363 25.279 1.00 81.94 291 THR A CA 1
ATOM 2308 C C . THR A 1 291 ? 9.361 -24.303 26.454 1.00 81.94 291 THR A C 1
ATOM 2310 O O . THR A 1 291 ? 10.354 -25.030 26.447 1.00 81.94 291 THR A O 1
ATOM 2313 N N . ALA A 1 292 ? 8.463 -24.381 27.443 1.00 84.06 292 ALA A N 1
ATOM 2314 C CA . ALA A 1 292 ? 8.610 -25.332 28.554 1.00 84.06 292 ALA A CA 1
ATOM 2315 C C . ALA A 1 292 ? 8.808 -26.782 28.063 1.00 84.06 292 ALA A C 1
ATOM 2317 O O . ALA A 1 292 ? 9.620 -27.524 28.611 1.00 84.06 292 ALA A O 1
ATOM 2318 N N . ARG A 1 293 ? 8.123 -27.167 26.975 1.00 83.50 293 ARG A N 1
ATOM 2319 C CA . ARG A 1 293 ? 8.315 -28.468 26.311 1.00 83.50 293 ARG A CA 1
ATOM 2320 C C . ARG A 1 293 ? 9.719 -28.598 25.717 1.00 83.50 293 ARG A C 1
ATOM 2322 O O . ARG A 1 293 ? 10.326 -29.654 25.857 1.00 83.50 293 ARG A O 1
ATOM 2329 N N . GLY A 1 294 ? 10.238 -27.534 25.106 1.00 84.81 294 GLY A N 1
ATOM 2330 C CA . GLY A 1 294 ? 11.607 -27.465 24.601 1.00 84.81 294 GLY A CA 1
ATOM 2331 C C . GLY A 1 294 ? 12.657 -27.584 25.709 1.00 84.81 294 GLY A C 1
ATOM 2332 O O . GLY A 1 294 ? 13.603 -28.348 25.555 1.00 84.81 294 GLY A O 1
ATOM 2333 N N . ILE A 1 295 ? 12.465 -26.911 26.849 1.00 87.94 295 ILE A N 1
ATOM 2334 C CA . ILE A 1 295 ? 13.350 -27.036 28.021 1.00 87.94 295 ILE A CA 1
ATOM 2335 C C . ILE A 1 295 ? 13.355 -28.482 28.522 1.00 87.94 295 ILE A C 1
ATOM 2337 O O . ILE A 1 295 ? 14.418 -29.060 28.729 1.00 87.94 295 ILE A O 1
ATOM 2341 N N . VAL A 1 296 ? 12.176 -29.092 28.679 1.00 91.12 296 VAL A N 1
ATOM 2342 C CA . VAL A 1 296 ? 12.056 -30.492 29.109 1.00 91.12 296 VAL A CA 1
ATOM 2343 C C . VAL A 1 296 ? 12.777 -31.424 28.130 1.00 91.12 296 VAL A C 1
ATOM 2345 O O . VAL A 1 296 ? 13.596 -32.237 28.557 1.00 91.12 296 VAL A O 1
ATOM 2348 N N . ALA A 1 297 ? 12.535 -31.283 26.824 1.00 90.06 297 ALA A N 1
ATOM 2349 C CA . ALA A 1 297 ? 13.196 -32.085 25.795 1.00 90.06 297 ALA A CA 1
ATOM 2350 C C . ALA A 1 297 ? 14.726 -31.922 25.813 1.00 90.06 297 ALA A C 1
ATOM 2352 O O . ALA A 1 297 ? 15.446 -32.921 25.762 1.00 90.06 297 ALA A O 1
ATOM 2353 N N . LEU A 1 298 ? 15.226 -30.689 25.945 1.00 92.12 298 LEU A N 1
ATOM 2354 C CA . LEU A 1 298 ? 16.654 -30.396 26.055 1.00 92.12 298 LEU A CA 1
ATOM 2355 C C . LEU A 1 298 ? 17.268 -31.080 27.283 1.00 92.12 298 LEU A C 1
ATOM 2357 O O . LEU A 1 298 ? 18.281 -31.762 27.162 1.00 92.12 298 LEU A O 1
ATOM 2361 N N . VAL A 1 299 ? 16.623 -30.966 28.449 1.00 95.25 299 VAL A N 1
ATOM 2362 C CA . VAL A 1 299 ? 17.088 -31.592 29.696 1.00 95.25 299 VAL A CA 1
ATOM 2363 C C . VAL A 1 299 ? 17.179 -33.112 29.551 1.00 95.25 299 VAL A C 1
ATOM 2365 O O . VAL A 1 299 ? 18.220 -33.689 29.863 1.00 95.25 299 VAL A O 1
ATOM 2368 N N . PHE A 1 300 ? 16.136 -33.770 29.035 1.00 95.69 300 PHE A N 1
ATOM 2369 C CA . PHE A 1 300 ? 16.160 -35.222 28.824 1.00 95.69 300 PHE A CA 1
ATOM 2370 C C . PHE A 1 300 ? 17.208 -35.651 27.791 1.00 95.69 300 PHE A C 1
ATOM 2372 O O . PHE A 1 300 ? 17.849 -36.685 27.978 1.00 95.69 300 PHE A O 1
ATOM 2379 N N . SER A 1 301 ? 17.432 -34.848 26.749 1.00 94.56 301 SER A N 1
ATOM 2380 C CA . SER A 1 301 ? 18.461 -35.119 25.737 1.00 94.56 301 SER A CA 1
ATOM 2381 C C . SER A 1 301 ? 19.867 -35.028 26.333 1.00 94.56 301 SER A C 1
ATOM 2383 O O . SER A 1 301 ? 20.686 -35.920 26.117 1.00 94.56 301 SER A O 1
ATOM 2385 N N . CYS A 1 302 ? 20.131 -34.010 27.158 1.00 96.06 302 CYS A N 1
ATOM 2386 C CA . CYS A 1 302 ? 21.387 -33.879 27.895 1.00 96.06 302 CYS A CA 1
ATOM 2387 C C . CYS A 1 302 ? 21.607 -35.052 28.861 1.00 96.06 302 CYS A C 1
ATOM 2389 O O . CYS A 1 302 ? 22.697 -35.621 28.890 1.00 96.06 302 CYS A O 1
ATOM 2391 N N . ILE A 1 303 ? 20.577 -35.457 29.617 1.00 96.19 303 ILE A N 1
ATOM 2392 C CA . ILE A 1 303 ? 20.652 -36.616 30.523 1.00 96.19 303 ILE A CA 1
ATOM 2393 C C . ILE A 1 303 ? 20.972 -37.892 29.738 1.00 96.19 303 ILE A C 1
ATOM 2395 O O . ILE A 1 303 ? 21.879 -38.628 30.121 1.00 96.19 303 ILE A O 1
ATOM 2399 N N . ALA A 1 304 ? 20.271 -38.147 28.631 1.00 95.69 304 ALA A N 1
ATOM 2400 C CA . ALA A 1 304 ? 20.515 -39.314 27.789 1.00 95.69 304 ALA A CA 1
ATOM 2401 C C . ALA A 1 304 ? 21.938 -39.316 27.206 1.00 95.69 304 ALA A C 1
ATOM 2403 O O . ALA A 1 304 ? 22.594 -40.356 27.213 1.00 95.69 304 ALA A O 1
ATOM 2404 N N . GLY A 1 305 ? 22.440 -38.156 26.770 1.00 96.06 305 GLY A N 1
ATOM 2405 C CA . GLY A 1 305 ? 23.813 -38.001 26.286 1.00 96.06 305 GLY A CA 1
ATOM 2406 C C . GLY A 1 305 ? 24.858 -38.312 27.360 1.00 96.06 305 GLY A C 1
ATOM 2407 O O . GLY A 1 305 ? 25.767 -39.106 27.125 1.00 96.06 305 GLY A O 1
ATOM 2408 N N . VAL A 1 306 ? 24.699 -37.756 28.567 1.00 96.31 306 VAL A N 1
ATOM 2409 C CA . VAL A 1 306 ? 25.605 -38.019 29.701 1.00 96.31 306 VAL A CA 1
ATOM 2410 C C . VAL A 1 306 ? 25.555 -39.487 30.122 1.00 96.31 306 VAL A C 1
ATOM 2412 O O . VAL A 1 306 ? 26.604 -40.101 30.325 1.00 96.31 306 VAL A O 1
ATOM 2415 N N . LEU A 1 307 ? 24.362 -40.080 30.222 1.00 95.44 307 LEU A N 1
ATOM 2416 C CA . LEU A 1 307 ? 24.210 -41.501 30.538 1.00 95.44 307 LEU A CA 1
ATOM 2417 C C . LEU A 1 307 ? 24.847 -42.387 29.462 1.00 95.44 307 LEU A C 1
ATOM 2419 O O . LEU A 1 307 ? 25.562 -43.321 29.808 1.00 95.44 307 LEU A O 1
ATOM 2423 N N . GLY A 1 308 ? 24.656 -42.072 28.179 1.00 95.38 308 GLY A N 1
ATOM 2424 C CA . GLY A 1 308 ? 25.279 -42.796 27.070 1.00 95.38 308 GLY A CA 1
ATOM 2425 C C . GLY A 1 308 ? 26.806 -42.774 27.149 1.00 95.38 308 GLY A C 1
ATOM 2426 O O . GLY A 1 308 ? 27.438 -43.828 27.117 1.00 95.38 308 GLY A O 1
ATOM 2427 N N . LEU A 1 309 ? 27.399 -41.592 27.349 1.00 94.75 309 LEU A N 1
ATOM 2428 C CA . LEU A 1 309 ? 28.847 -41.447 27.543 1.00 94.75 309 LEU A CA 1
ATOM 2429 C C . LEU A 1 309 ? 29.344 -42.208 28.783 1.00 94.75 309 LEU A C 1
ATOM 2431 O O . LEU A 1 309 ? 30.382 -42.863 28.727 1.00 94.75 309 LEU A O 1
ATOM 2435 N N . THR A 1 310 ? 28.586 -42.173 29.883 1.00 92.12 310 THR A N 1
ATOM 2436 C CA . THR A 1 310 ? 28.921 -42.888 31.128 1.00 92.12 310 THR A CA 1
ATOM 2437 C C . THR A 1 310 ? 28.913 -44.401 30.925 1.00 92.12 310 THR A C 1
ATOM 2439 O O . THR A 1 310 ? 29.821 -45.087 31.385 1.00 92.12 310 THR A O 1
ATOM 2442 N N . VAL A 1 311 ? 27.914 -44.931 30.214 1.00 93.25 311 VAL A N 1
ATOM 2443 C CA . VAL A 1 311 ? 27.809 -46.363 29.901 1.00 93.25 311 VAL A CA 1
ATOM 2444 C C . VAL A 1 311 ? 28.967 -46.808 29.012 1.00 93.25 311 VAL A C 1
ATOM 2446 O O . VAL A 1 311 ? 29.572 -47.839 29.294 1.00 93.25 311 VAL A O 1
ATOM 2449 N N . ILE A 1 312 ? 29.313 -46.025 27.985 1.00 89.81 312 ILE A N 1
ATOM 2450 C CA . ILE A 1 312 ? 30.460 -46.315 27.112 1.00 89.81 312 ILE A CA 1
ATOM 2451 C C . ILE A 1 312 ? 31.757 -46.339 27.924 1.00 89.81 312 ILE A C 1
ATOM 2453 O O . ILE A 1 312 ? 32.529 -47.285 27.803 1.00 89.81 312 ILE A O 1
ATOM 2457 N N . ALA A 1 313 ? 31.983 -45.341 28.780 1.00 87.62 313 ALA A N 1
ATOM 2458 C CA . ALA A 1 313 ? 33.168 -45.292 29.630 1.00 87.62 313 ALA A CA 1
ATOM 2459 C C . ALA A 1 313 ? 33.218 -46.476 30.609 1.00 87.62 313 ALA A C 1
ATOM 2461 O O . ALA A 1 313 ? 34.263 -47.100 30.766 1.00 87.62 313 ALA A O 1
ATOM 2462 N N . PHE A 1 314 ? 32.086 -46.823 31.229 1.00 88.50 314 PHE A N 1
ATOM 2463 C CA . PHE A 1 314 ? 31.997 -47.953 32.149 1.00 88.50 314 PHE A CA 1
ATOM 2464 C C . PHE A 1 314 ? 32.299 -49.282 31.453 1.00 88.50 314 PHE A C 1
ATOM 2466 O O . PHE A 1 314 ? 33.134 -50.030 31.940 1.00 88.50 314 PHE A O 1
ATOM 2473 N N . TYR A 1 315 ? 31.676 -49.568 30.306 1.00 83.50 315 TYR A N 1
ATOM 2474 C CA . TYR A 1 315 ? 31.949 -50.800 29.556 1.00 83.50 315 TYR A CA 1
ATOM 2475 C C . TYR A 1 315 ? 33.343 -50.818 28.925 1.00 83.50 315 TYR A C 1
ATOM 2477 O O . TYR A 1 315 ? 33.936 -51.884 28.818 1.00 83.50 315 TYR A O 1
ATOM 2485 N N . GLY A 1 316 ? 33.879 -49.661 28.529 1.00 80.69 316 GLY A N 1
ATOM 2486 C CA . GLY A 1 316 ? 35.239 -49.548 28.005 1.00 80.69 316 GLY A CA 1
ATOM 2487 C C . GLY A 1 316 ? 36.320 -49.768 29.067 1.00 80.69 316 GLY A C 1
ATOM 2488 O O . GLY A 1 316 ? 37.390 -50.269 28.741 1.00 80.69 316 GLY A O 1
ATOM 2489 N N . MET A 1 317 ? 36.044 -49.420 30.329 1.00 78.88 317 MET A N 1
ATOM 2490 C CA . MET A 1 317 ? 36.940 -49.661 31.471 1.00 78.88 317 MET A CA 1
ATOM 2491 C C . MET A 1 317 ? 36.635 -50.962 32.223 1.00 78.88 317 MET A C 1
ATOM 2493 O O . MET A 1 317 ? 37.422 -51.371 33.074 1.00 78.88 317 MET A O 1
ATOM 2497 N N . ALA A 1 318 ? 35.495 -51.602 31.959 1.00 75.00 318 ALA A N 1
ATOM 2498 C CA . ALA A 1 318 ? 35.166 -52.886 32.548 1.00 75.00 318 ALA A CA 1
ATOM 2499 C C . ALA A 1 318 ? 36.102 -53.945 31.959 1.00 75.00 318 ALA A C 1
ATOM 2501 O O . ALA A 1 318 ? 35.898 -54.426 30.845 1.00 75.00 318 ALA A O 1
ATOM 2502 N N . GLU A 1 319 ? 37.131 -54.314 32.722 1.00 62.62 319 GLU A N 1
ATOM 2503 C CA . GLU A 1 319 ? 37.934 -55.493 32.429 1.00 62.62 319 GLU A CA 1
ATOM 2504 C C . GLU A 1 319 ? 37.004 -56.698 32.298 1.00 62.62 319 GLU A C 1
ATOM 2506 O O . GLU A 1 319 ? 36.264 -57.057 33.222 1.00 62.62 319 GLU A O 1
ATOM 2511 N N . VAL A 1 320 ? 37.039 -57.337 31.132 1.00 62.62 320 VAL A N 1
ATOM 2512 C CA . VAL A 1 320 ? 36.432 -58.649 30.970 1.00 62.62 320 VAL A CA 1
ATOM 2513 C C . VAL A 1 320 ? 37.283 -59.600 31.809 1.00 62.62 320 VAL A C 1
ATOM 2515 O O . VAL A 1 320 ? 38.366 -60.010 31.403 1.00 62.62 320 VAL A O 1
ATOM 2518 N N . LYS A 1 321 ? 36.834 -59.913 33.025 1.00 59.81 321 LYS A N 1
ATOM 2519 C CA . LYS A 1 321 ? 37.438 -60.997 33.801 1.00 59.81 321 LYS A CA 1
ATOM 2520 C C . LYS A 1 321 ? 37.194 -62.314 33.069 1.00 59.81 321 LYS A C 1
ATOM 2522 O O . LYS A 1 321 ? 36.136 -62.501 32.465 1.00 59.81 321 LYS A O 1
ATOM 2527 N N . ASP A 1 322 ? 38.193 -63.187 33.111 1.00 57.69 322 ASP A N 1
ATOM 2528 C CA . ASP A 1 322 ? 38.160 -64.525 32.518 1.00 57.69 322 ASP A CA 1
ATOM 2529 C C . ASP A 1 322 ? 38.126 -64.551 30.977 1.00 57.69 322 ASP A C 1
ATOM 2531 O O . ASP A 1 322 ? 37.543 -65.464 30.395 1.00 57.69 322 ASP A O 1
ATOM 2535 N N . VAL A 1 323 ? 38.755 -63.584 30.285 1.00 63.91 323 VAL A N 1
ATOM 2536 C CA . VAL A 1 323 ? 38.926 -63.653 28.812 1.00 63.91 323 VAL A CA 1
ATOM 2537 C C . VAL A 1 323 ? 39.652 -64.934 28.418 1.00 63.91 323 VAL A C 1
ATOM 2539 O O . VAL A 1 323 ? 39.168 -65.653 27.552 1.00 63.91 323 VAL A O 1
ATOM 2542 N N . GLU A 1 324 ? 40.761 -65.258 29.082 1.00 58.78 324 GLU A N 1
ATOM 2543 C CA . GLU A 1 324 ? 41.552 -66.454 28.771 1.00 58.78 324 GLU A CA 1
ATOM 2544 C C . GLU A 1 324 ? 40.784 -67.748 29.066 1.00 58.78 324 GLU A C 1
ATOM 2546 O O . GLU A 1 324 ? 40.760 -68.639 28.224 1.00 58.78 324 GLU A O 1
ATOM 2551 N N . GLN A 1 325 ? 40.058 -67.829 30.187 1.00 59.94 325 GLN A N 1
ATOM 2552 C CA . GLN A 1 325 ? 39.222 -68.996 30.501 1.00 59.94 325 GLN A CA 1
ATOM 2553 C C . GLN A 1 325 ? 38.004 -69.127 29.573 1.00 59.94 325 GLN A C 1
ATOM 2555 O O . GLN A 1 325 ? 37.621 -70.240 29.216 1.00 59.94 325 GLN A O 1
ATOM 2560 N N . ARG A 1 326 ? 37.385 -68.014 29.148 1.00 61.16 326 ARG A N 1
ATOM 2561 C CA . ARG A 1 326 ? 36.304 -68.039 28.146 1.00 61.16 326 ARG A CA 1
ATOM 2562 C C . ARG A 1 326 ? 36.813 -68.485 26.783 1.00 61.16 326 ARG A C 1
ATOM 2564 O O . ARG A 1 326 ? 36.143 -69.283 26.139 1.00 61.16 326 ARG A O 1
ATOM 2571 N N . VAL A 1 327 ? 37.980 -68.000 26.367 1.00 63.44 327 VAL A N 1
ATOM 2572 C CA . VAL A 1 327 ? 38.615 -68.390 25.103 1.00 63.44 327 VAL A CA 1
ATOM 2573 C C . VAL A 1 327 ? 39.044 -69.858 25.143 1.00 63.44 327 VAL A C 1
ATOM 2575 O O . VAL A 1 327 ? 38.766 -70.581 24.194 1.00 63.44 327 VAL A O 1
ATOM 2578 N N . ALA A 1 328 ? 39.633 -70.330 26.246 1.00 60.22 328 ALA A N 1
ATOM 2579 C CA . ALA A 1 328 ? 40.023 -71.731 26.417 1.00 60.22 328 ALA A CA 1
ATOM 2580 C C . ALA A 1 328 ? 38.820 -72.688 26.395 1.00 60.22 328 ALA A C 1
ATOM 2582 O O . ALA A 1 328 ? 38.859 -73.716 25.723 1.00 60.22 328 ALA A O 1
ATOM 2583 N N . ARG A 1 329 ? 37.715 -72.314 27.056 1.00 64.62 329 ARG A N 1
ATOM 2584 C CA . ARG A 1 329 ? 36.468 -73.091 27.044 1.00 64.62 329 ARG A CA 1
ATOM 2585 C C . ARG A 1 329 ? 35.801 -73.118 25.668 1.00 64.62 329 ARG A C 1
ATOM 2587 O O . ARG A 1 329 ? 35.281 -74.153 25.270 1.00 64.62 329 ARG A O 1
ATOM 2594 N N . ASP A 1 330 ? 35.783 -71.996 24.952 1.00 65.31 330 ASP A N 1
ATOM 2595 C CA . ASP A 1 330 ? 35.144 -71.921 23.633 1.00 65.31 330 ASP A CA 1
ATOM 2596 C C . ASP A 1 330 ? 36.007 -72.580 22.528 1.00 65.31 330 ASP A C 1
ATOM 2598 O O . ASP A 1 330 ? 35.482 -72.917 21.466 1.00 65.31 330 ASP A O 1
ATOM 2602 N N . LEU A 1 331 ? 37.306 -72.803 22.779 1.00 66.44 331 LEU A N 1
ATOM 2603 C CA . LEU A 1 331 ? 38.241 -73.507 21.888 1.00 66.44 331 LEU A CA 1
ATOM 2604 C C . LEU A 1 331 ? 38.484 -74.986 22.257 1.00 66.44 331 LEU A C 1
ATOM 2606 O O . LEU A 1 331 ? 39.269 -75.635 21.568 1.00 66.44 331 LEU A O 1
ATOM 2610 N N . ASP A 1 332 ? 37.809 -75.518 23.285 1.00 58.44 332 ASP A N 1
ATOM 2611 C CA . ASP A 1 332 ? 37.919 -76.916 23.754 1.00 58.44 332 ASP A CA 1
ATOM 2612 C C . ASP A 1 332 ? 39.370 -77.345 24.058 1.00 58.44 332 ASP A C 1
ATOM 2614 O O . ASP A 1 332 ? 39.833 -78.412 23.657 1.00 58.44 332 ASP A O 1
ATOM 2618 N N . VAL A 1 333 ? 40.122 -76.466 24.731 1.00 58.19 333 VAL A N 1
ATOM 2619 C CA . VAL A 1 333 ? 41.500 -76.740 25.162 1.00 58.19 333 VAL A CA 1
ATOM 2620 C C . VAL A 1 333 ? 41.495 -77.072 26.654 1.00 58.19 333 VAL A C 1
ATOM 2622 O O . VAL A 1 333 ? 41.231 -76.195 27.479 1.00 58.19 333 VAL A O 1
ATOM 2625 N N . ASP A 1 334 ? 41.796 -78.326 27.003 1.00 56.47 334 ASP A N 1
ATOM 2626 C CA . ASP A 1 334 ? 42.051 -78.744 28.387 1.00 56.47 334 ASP A CA 1
ATOM 2627 C C . ASP A 1 334 ? 43.348 -78.081 28.882 1.00 56.47 334 ASP A C 1
ATOM 2629 O O . ASP A 1 334 ? 44.435 -78.341 28.364 1.00 56.47 334 ASP A O 1
ATOM 2633 N N . ILE A 1 335 ? 43.234 -77.195 29.873 1.00 54.88 335 ILE A N 1
ATOM 2634 C CA . ILE A 1 335 ? 44.387 -76.590 30.548 1.00 54.88 335 ILE A CA 1
ATOM 2635 C C . ILE A 1 335 ? 44.835 -77.570 31.641 1.00 54.88 335 ILE A C 1
ATOM 2637 O O . ILE A 1 335 ? 44.154 -77.710 32.656 1.00 54.88 335 ILE A O 1
ATOM 2641 N N . GLU A 1 336 ? 45.952 -78.270 31.425 1.00 44.97 336 GLU A N 1
ATOM 2642 C CA . GLU A 1 336 ? 46.620 -79.071 32.460 1.00 44.97 336 GLU A CA 1
ATOM 2643 C C . GLU A 1 336 ? 47.349 -78.151 33.468 1.00 44.97 336 GLU A C 1
ATOM 2645 O O . GLU A 1 336 ? 47.952 -77.146 33.093 1.00 44.97 336 GLU A O 1
ATOM 2650 N N . ASP A 1 337 ? 47.262 -78.499 34.756 1.00 48.28 337 ASP A N 1
ATOM 2651 C CA . ASP A 1 337 ? 47.541 -77.687 35.960 1.00 48.28 337 ASP A CA 1
ATOM 2652 C C . ASP A 1 337 ? 48.997 -77.189 36.190 1.00 48.28 337 ASP A C 1
ATOM 2654 O O . ASP A 1 337 ? 49.302 -76.732 37.292 1.00 48.28 337 ASP A O 1
ATOM 2658 N N . ASP A 1 338 ? 49.908 -77.215 35.210 1.00 45.03 338 ASP A N 1
ATOM 2659 C CA . ASP A 1 338 ? 51.350 -77.003 35.474 1.00 45.03 338 ASP A CA 1
ATOM 2660 C C . ASP A 1 338 ? 51.996 -75.711 34.920 1.00 45.03 338 ASP A C 1
ATOM 2662 O O . ASP A 1 338 ? 53.163 -75.464 35.218 1.00 45.03 338 ASP A O 1
ATOM 2666 N N . ASP A 1 339 ? 51.271 -74.814 34.239 1.00 43.88 339 ASP A N 1
ATOM 2667 C CA . ASP A 1 339 ? 51.870 -73.590 33.653 1.00 43.88 339 ASP A CA 1
ATOM 2668 C C . ASP A 1 339 ? 51.413 -72.266 34.307 1.00 43.88 339 ASP A C 1
ATOM 2670 O O . ASP A 1 339 ? 51.274 -71.233 33.647 1.00 43.88 339 ASP A O 1
ATOM 2674 N N . VAL A 1 340 ? 51.205 -72.245 35.629 1.00 45.69 340 VAL A N 1
ATOM 2675 C CA . VAL A 1 340 ? 50.993 -70.981 36.367 1.00 45.69 340 VAL A CA 1
ATOM 2676 C C . VAL A 1 340 ? 52.333 -70.409 36.841 1.00 45.69 340 VAL A C 1
ATOM 2678 O O . VAL A 1 340 ? 52.663 -70.465 38.027 1.00 45.69 340 VAL A O 1
ATOM 2681 N N . GLU A 1 341 ? 53.106 -69.808 35.931 1.00 36.78 341 GLU A N 1
ATOM 2682 C CA . GLU A 1 341 ? 54.180 -68.886 36.325 1.00 36.78 341 GLU A CA 1
ATOM 2683 C C . GLU A 1 341 ? 53.658 -67.442 36.381 1.00 36.78 341 GLU A C 1
ATOM 2685 O O . GLU A 1 341 ? 53.449 -66.755 35.382 1.00 36.78 341 GLU A O 1
ATOM 2690 N N . TYR A 1 342 ? 53.443 -66.995 37.618 1.00 41.19 342 TYR A N 1
ATOM 2691 C CA . TYR A 1 342 ? 53.234 -65.608 38.020 1.00 41.19 342 TYR A CA 1
ATOM 2692 C C . TYR A 1 342 ? 54.362 -64.704 37.492 1.00 41.19 342 TYR A C 1
ATOM 2694 O O . TYR A 1 342 ? 55.515 -64.859 37.895 1.00 41.19 342 TYR A O 1
ATOM 2702 N N . VAL A 1 343 ? 54.026 -63.666 36.721 1.00 37.22 343 VAL A N 1
ATOM 2703 C CA . VAL A 1 343 ? 54.882 -62.476 36.589 1.00 37.22 343 VAL A CA 1
ATOM 2704 C C . VAL A 1 343 ? 54.055 -61.248 36.945 1.00 37.22 343 VAL A C 1
ATOM 2706 O O . VAL A 1 343 ? 53.168 -60.826 36.208 1.00 37.22 343 VAL A O 1
ATOM 2709 N N . GLY A 1 344 ? 54.319 -60.741 38.148 1.00 31.86 344 GLY A N 1
ATOM 2710 C CA . GLY A 1 344 ? 53.641 -59.605 38.751 1.00 31.86 344 GLY A CA 1
ATOM 2711 C C . GLY A 1 344 ? 54.123 -58.236 38.270 1.00 31.86 344 GLY A C 1
ATOM 2712 O O . GLY A 1 344 ? 55.174 -58.085 37.649 1.00 31.86 344 GLY A O 1
ATOM 2713 N N . GLU A 1 345 ? 53.286 -57.265 38.631 1.00 36.62 345 GLU A N 1
ATOM 2714 C CA . GLU A 1 345 ? 53.450 -55.810 38.696 1.00 36.62 345 GLU A CA 1
ATOM 2715 C C . GLU A 1 345 ? 54.881 -55.250 38.606 1.00 36.62 345 GLU A C 1
ATOM 2717 O O . GLU A 1 345 ? 55.759 -55.569 39.411 1.00 36.62 345 GLU A O 1
ATOM 2722 N N . GLN A 1 346 ? 55.049 -54.248 37.737 1.00 31.73 346 GLN A N 1
ATOM 2723 C CA . GLN A 1 346 ? 55.962 -53.139 38.002 1.00 31.73 346 GLN A CA 1
ATOM 2724 C C . GLN A 1 346 ? 55.212 -51.810 37.963 1.00 31.73 346 GLN A C 1
ATOM 2726 O O . GLN A 1 346 ? 54.876 -51.268 36.912 1.00 31.73 346 GLN A O 1
ATOM 2731 N N . ASP A 1 347 ? 54.991 -51.312 39.171 1.00 34.69 347 ASP A N 1
ATOM 2732 C CA . ASP A 1 347 ? 54.664 -49.943 39.523 1.00 34.69 347 ASP A CA 1
ATOM 2733 C C . ASP A 1 347 ? 55.922 -49.066 39.334 1.00 34.69 347 ASP A C 1
ATOM 2735 O O . ASP A 1 347 ? 57.019 -49.440 39.764 1.00 34.69 347 ASP A O 1
ATOM 2739 N N . SER A 1 348 ? 55.799 -47.891 38.710 1.00 34.84 348 SER A N 1
ATOM 2740 C CA . SER A 1 348 ? 56.865 -46.879 38.736 1.00 34.84 348 SER A CA 1
ATOM 2741 C C . SER A 1 348 ? 56.295 -45.471 38.881 1.00 34.84 348 SER A C 1
ATOM 2743 O O . SER A 1 348 ? 56.037 -44.753 37.914 1.00 34.84 348 SER A O 1
ATOM 2745 N N . SER A 1 349 ? 56.151 -45.063 40.137 1.00 33.12 349 SER A N 1
ATOM 2746 C CA . SER A 1 349 ? 56.118 -43.673 40.574 1.00 33.12 349 SER A CA 1
ATOM 2747 C C . SER A 1 349 ? 57.478 -42.989 40.365 1.00 33.12 349 SER A C 1
ATOM 2749 O O . SER A 1 349 ? 58.486 -43.534 40.811 1.00 33.12 349 SER A O 1
ATOM 2751 N N . SER A 1 350 ? 57.513 -41.756 39.844 1.00 36.47 350 SER A N 1
ATOM 2752 C CA . SER A 1 350 ? 58.418 -40.708 40.361 1.00 36.47 350 SER A CA 1
ATOM 2753 C C . SER A 1 350 ? 58.043 -39.306 39.851 1.00 36.47 350 SER A C 1
ATOM 2755 O O . SER A 1 350 ? 58.065 -39.063 38.648 1.00 36.47 350 SER A O 1
ATOM 2757 N N . SER A 1 351 ? 57.720 -38.411 40.798 1.00 36.47 351 SER A N 1
ATOM 2758 C CA . SER A 1 351 ? 58.163 -36.999 40.934 1.00 36.47 351 SER A CA 1
ATOM 2759 C C . SER A 1 351 ? 58.636 -36.259 39.664 1.00 36.47 351 SER A C 1
ATOM 2761 O O . SER A 1 351 ? 59.567 -36.700 39.008 1.00 36.47 351 SER A O 1
ATOM 2763 N N . GLY A 1 352 ? 58.145 -35.076 39.287 1.00 33.38 352 GLY A N 1
ATOM 2764 C CA . GLY A 1 352 ? 57.840 -33.910 40.119 1.00 33.38 352 GLY A CA 1
ATOM 2765 C C . GLY A 1 352 ? 59.067 -33.000 40.266 1.00 33.38 352 GLY A C 1
ATOM 2766 O O . GLY A 1 352 ? 59.821 -33.197 41.207 1.00 33.38 352 GLY A O 1
ATOM 2767 N N . VAL A 1 353 ? 59.232 -31.998 39.388 1.00 38.59 353 VAL A N 1
ATOM 2768 C CA . VAL A 1 353 ? 60.019 -30.762 39.616 1.00 38.59 353 VAL A CA 1
ATOM 2769 C C . VAL A 1 353 ? 59.446 -29.644 38.732 1.00 38.59 353 VAL A C 1
ATOM 2771 O O . VAL A 1 353 ? 59.255 -29.836 37.535 1.00 38.59 353 VAL A O 1
ATOM 2774 N N . GLY A 1 354 ? 59.161 -28.484 39.330 1.00 34.47 354 GLY A N 1
ATOM 2775 C CA . GLY A 1 354 ? 58.752 -27.263 38.632 1.00 34.47 354 GLY A CA 1
ATOM 2776 C C . GLY A 1 354 ? 59.869 -26.220 38.496 1.00 34.47 354 GLY A C 1
ATOM 2777 O O . GLY A 1 354 ? 61.013 -26.461 38.871 1.00 34.47 354 GLY A O 1
ATOM 2778 N N . VAL A 1 355 ? 59.436 -25.019 38.082 1.00 36.47 355 VAL A N 1
ATOM 2779 C CA . VAL A 1 355 ? 60.127 -23.706 38.074 1.00 36.47 355 VAL A CA 1
ATOM 2780 C C . VAL A 1 355 ? 60.957 -23.399 36.811 1.00 36.47 355 VAL A C 1
ATOM 2782 O O . VAL A 1 355 ? 62.054 -23.910 36.640 1.00 36.47 355 VAL A O 1
ATOM 2785 N N . SER A 1 356 ? 60.510 -22.471 35.952 1.00 33.50 356 SER A N 1
ATOM 2786 C CA . SER A 1 356 ? 60.819 -21.031 36.076 1.00 33.50 356 SER A CA 1
ATOM 2787 C C . SER A 1 356 ? 60.442 -20.223 34.828 1.00 33.50 356 SER A C 1
ATOM 2789 O O . SER A 1 356 ? 60.476 -20.704 33.702 1.00 33.50 356 SER A O 1
ATOM 2791 N N . SER A 1 357 ? 60.151 -18.957 35.092 1.00 40.44 357 SER A N 1
ATOM 2792 C CA . SER A 1 357 ? 59.826 -17.834 34.216 1.00 40.44 357 SER A CA 1
ATOM 2793 C C . SER A 1 357 ? 60.797 -17.548 33.062 1.00 40.44 357 SER A C 1
ATOM 2795 O O . SER A 1 357 ? 62.013 -17.494 33.277 1.00 40.44 357 SER A O 1
ATOM 2797 N N . LYS A 1 358 ? 60.233 -17.136 31.923 1.00 38.06 358 LYS A N 1
ATOM 2798 C CA . LYS A 1 358 ? 60.476 -15.827 31.300 1.00 38.06 358 LYS A CA 1
ATOM 2799 C C . LYS A 1 358 ? 59.271 -15.400 30.478 1.00 38.06 358 LYS A C 1
ATOM 2801 O O . LYS A 1 358 ? 58.622 -16.307 29.918 1.00 38.06 358 LYS A O 1
#

InterPro domains:
  IPR002355 Multicopper oxidase, copper-binding site [PS00080] (217-228)
  IPR008972 Cupredoxin [G3DSA:2.60.40.420] (65-259)
  IPR008972 Cupredoxin [SSF49503] (69-272)
  IPR011706 Multicopper oxidase, C-terminal [PF07731] (98-236)
  IPR033138 Multicopper oxidases, conserved site [PS00079] (212-232)
  IPR045087 Multicopper oxidase [PTHR11709] (44-235)

Nearest PDB structures (foldseek):
  1zpu-assembly5_E  TM=9.771E-01  e=3.750E-41  Saccharomyces cerevisiae
  6f5k-assembly1_A  TM=7.919E-01  e=3.490E-13  Thermothelomyces thermophilus
  3sqr-assembly1_A  TM=7.665E-01  e=1.595E-13  Botrytis aclada
  3pps-assembly1_A  TM=7.859E-01  e=1.482E-12  Canariomyces arenarius
  3v9e-assembly1_A  TM=7.311E-01  e=2.582E-13  Botrytis aclada

Radius of gyration: 35.83 Å; Cα contacts (8 Å, |Δi|>4): 626; chains: 1; bounding box: 91×101×87 Å

Mean predicted aligned error: 10.5 Å

Solvent-accessible surface area (backbone atoms only — not comparable to full-atom values): 20787 Å² total; per-residue (Å²): 136,73,62,79,44,33,40,58,49,77,47,69,65,73,63,88,77,46,98,69,84,60,94,83,63,78,54,67,46,76,42,77,51,80,60,28,94,88,38,70,80,55,69,78,83,90,71,97,68,79,84,82,59,85,66,65,72,74,41,68,50,91,83,65,55,60,57,75,74,81,61,75,43,77,47,77,36,42,36,42,72,49,59,30,56,88,72,50,72,35,20,21,40,73,87,37,31,36,24,78,47,56,11,55,63,62,32,17,30,62,56,46,58,86,50,37,77,41,47,67,28,51,31,89,21,32,51,49,44,68,41,57,70,65,35,29,35,31,44,35,41,24,28,65,32,79,50,70,44,42,37,32,41,49,96,50,64,29,31,47,52,46,69,50,68,67,44,60,88,92,52,81,59,44,65,83,41,96,92,71,67,80,88,60,52,66,50,30,15,67,46,41,67,50,67,36,32,18,14,7,16,31,34,34,37,40,66,41,78,66,63,42,72,27,50,40,29,36,71,48,66,68,45,36,75,28,9,26,38,33,31,40,37,25,22,36,67,56,39,59,68,36,82,86,66,54,87,48,73,68,56,52,53,47,28,63,73,73,72,36,53,70,48,11,12,12,32,50,27,72,85,47,47,84,53,54,77,76,39,50,64,61,73,58,68,54,74,86,74,76,48,75,67,49,49,52,51,50,52,53,50,52,50,51,50,52,50,51,54,48,51,52,51,51,61,74,66,51,75,72,78,59,55,67,60,51,51,32,62,77,66,74,54,86,81,72,96,81,79,85,79,86,81,80,86,85,86,80,88,79,84,90,84,86,87,83,91,132

Sequence (358 aa):
SDTSKNYAFMTRVDIDMLDVIPDDLQLNGTNYIVYNEEADMPGPYDIDSIDDFFDDFYLKPLSNTTLLDDADYTITVDVIMDNLGDGVNYAFFNNISYTTPKVPTLLTALSSGEYATNSLVYGTNTNSFVLQPDDVVDIVVNNLDTGKHPFHLHGHAFQVIERHEAVDDSDPPVGFNASDHAEWPEHPMIRDTVFVQPQSYMVLRFKADNPGVWMFHCHIEWHLDQGLAILLVEDPIGIQKDPRQQITDNHKQICEKVGVPWEGNAAGNNKDFLVLTGENVQHSRLPTGFTARGIVALVFSCIAGVLGLTVIAFYGMAEVKDVEQRVARDLDVDIEDDDVEYVGEQDSSSSGVGVSSK

Organism: Spathaspora passalidarum (strain NRRL Y-27907 / 11-Y1) (NCBI:txid619300)

pLDDT: mean 90.17, std 16.19, range [31.73, 98.94]

Foldseek 3Di:
DDLPAKDKDKDADPCLQDPDDDPPDDRMDIDIDHSDPPHDTDDDDDDPDPVPDDDLFPDFDPVLDFDDDDFPEEAEWEWDWDAAAVRDIFIDTPPAFADQFLAHLLLALQQVPPCNQPQLLQPPRRQEDEAEAFTKYKYKYFYQAQDKFKKFKPPFWWFFFDADEADDPVDGADGDDPVDDDDTDRGTRTGGIDIHHGSYMTMIIDTLNGQDKMKIATPPPVNVVSRGIHIYHGNSVVLNPDPVNDDDPVNCVVCVVVVGDSAAGSCRHSPDSNDNVRIDGDHHHHDPDADPVRVVVVVVVVVVVVVVVVVCVCVVPPPPPCPVVVVCVVVVHDDDDPPPDDDDDDDDDDDDDDDDDD